Protein 8WAB (pdb70)

Structure (mmCIF, N/CA/C/O backbone):
data_8WAB
#
_entry.id   8WAB
#
_cell.length_a   40.401
_cell.length_b   45.717
_cell.length_c   56.421
_cell.angle_alpha   102.28
_cell.angle_beta   96.00
_cell.angle_gamma   113.21
#
_symmetry.space_group_name_H-M   'P 1'
#
loop_
_entity.id
_entity.type
_entity.pdbx_description
1 polymer 'DNRLRE domain-containing protein'
2 water water
#
loop_
_atom_site.group_PDB
_atom_site.id
_atom_site.type_symbol
_atom_site.label_atom_id
_atom_site.label_alt_id
_atom_site.label_comp_id
_atom_site.label_asym_id
_atom_site.label_entity_id
_atom_site.label_seq_id
_atom_site.pdbx_PDB_ins_code
_atom_site.Cartn_x
_atom_site.Cartn_y
_atom_site.Cartn_z
_atom_site.occupancy
_atom_site.B_iso_or_equiv
_atom_site.auth_seq_id
_atom_site.auth_comp_id
_atom_site.auth_asym_id
_atom_site.auth_atom_id
_atom_site.pdbx_PDB_model_num
ATOM 1 N N . GLU A 1 11 ? 3.314 17.709 25.309 1.00 39.12 9 GLU A N 1
ATOM 2 C CA . GLU A 1 11 ? 3.119 19.018 24.712 1.00 34.99 9 GLU A CA 1
ATOM 3 C C . GLU A 1 11 ? 2.348 18.925 23.392 1.00 33.22 9 GLU A C 1
ATOM 4 O O . GLU A 1 11 ? 1.962 17.848 22.939 1.00 29.57 9 GLU A O 1
ATOM 10 N N . TYR A 1 12 ? 2.131 20.087 22.798 1.00 26.25 10 TYR A N 1
ATOM 11 C CA . TYR A 1 12 ? 1.687 20.206 21.426 1.00 25.56 10 TYR A CA 1
ATOM 12 C C . TYR A 1 12 ? 2.912 20.302 20.538 1.00 28.62 10 TYR A C 1
ATOM 13 O O . TYR A 1 12 ? 3.899 20.956 20.891 1.00 35.11 10 TYR A O 1
ATOM 22 N N . VAL A 1 13 ? 2.852 19.658 19.382 1.00 25.26 11 VAL A N 1
ATOM 23 C CA . VAL A 1 13 ? 3.991 19.632 18.476 1.00 26.60 11 VAL A CA 1
ATOM 24 C C . VAL A 1 13 ? 3.477 19.808 17.055 1.00 26.28 11 VAL A C 1
ATOM 25 O O . VAL A 1 13 ? 2.388 19.339 16.708 1.00 23.83 11 VAL A O 1
ATOM 29 N N . SER A 1 14 ? 4.235 20.540 16.251 1.00 25.70 12 SER A N 1
ATOM 30 C CA . SER A 1 14 ? 3.980 20.665 14.828 1.00 22.21 12 SER A CA 1
ATOM 31 C C . SER A 1 14 ? 5.100 19.941 14.087 1.00 20.93 12 SER A C 1
ATOM 32 O O . SER A 1 14 ? 6.269 20.323 14.201 1.00 23.96 12 SER A O 1
ATOM 35 N N . VAL A 1 15 ? 4.751 18.876 13.364 1.00 25.15 13 VAL A N 1
ATOM 36 C CA . VAL A 1 15 ? 5.722 18.039 12.658 1.00 22.51 13 VAL A CA 1
ATOM 37 C C . VAL A 1 15 ? 5.592 18.287 11.161 1.00 24.66 13 VAL A C 1
ATOM 38 O O . VAL A 1 15 ? 4.481 18.351 10.621 1.00 27.28 13 VAL A O 1
ATOM 42 N N . LYS A 1 16 ? 6.736 18.397 10.495 1.00 24.43 14 LYS A N 1
ATOM 43 C CA . LYS A 1 16 ? 6.852 18.708 9.078 1.00 27.41 14 LYS A CA 1
ATOM 44 C C . LYS A 1 16 ? 7.275 17.456 8.326 1.00 25.37 14 LYS A C 1
ATOM 45 O O . LYS A 1 16 ? 8.201 16.760 8.753 1.00 27.10 14 LYS A O 1
ATOM 51 N N . TYR A 1 17 ? 6.599 17.178 7.210 1.00 22.99 15 TYR A N 1
ATOM 52 C CA . TYR A 1 17 ? 6.875 16.011 6.382 1.00 21.55 15 TYR A CA 1
ATOM 53 C C . TYR A 1 17 ? 7.068 16.429 4.930 1.00 26.15 15 TYR A C 1
ATOM 54 O O . TYR A 1 17 ? 6.412 17.353 4.445 1.00 28.24 15 TYR A O 1
ATOM 63 N N . LYS A 1 18 ? 7.951 15.718 4.231 1.00 22.53 16 LYS A N 1
ATOM 64 C CA . LYS A 1 18 ? 8.058 15.795 2.777 1.00 27.37 16 LYS A CA 1
ATOM 65 C C . LYS A 1 18 ? 7.364 14.580 2.177 1.00 16.73 16 LYS A C 1
ATOM 66 O O . LYS A 1 18 ? 7.713 13.445 2.505 1.00 18.41 16 LYS A O 1
ATOM 72 N N . SER A 1 19 ? 6.409 14.815 1.285 1.00 20.01 17 SER A N 1
ATOM 73 C CA . SER A 1 19 ? 5.705 13.736 0.606 1.00 20.82 17 SER A CA 1
ATOM 74 C C . SER A 1 19 ? 6.479 13.288 -0.624 1.00 21.89 17 SER A C 1
ATOM 75 O O . SER A 1 19 ? 6.914 14.117 -1.426 1.00 22.82 17 SER A O 1
ATOM 78 N N . VAL A 1 20 ? 6.641 11.974 -0.767 1.00 27.18 18 VAL A N 1
ATOM 79 C CA . VAL A 1 20 ? 7.177 11.349 -1.975 1.00 19.48 18 VAL A CA 1
ATOM 80 C C . VAL A 1 20 ? 6.067 10.468 -2.542 1.00 22.52 18 VAL A C 1
ATOM 81 O O . VAL A 1 20 ? 5.690 9.461 -1.930 1.00 20.65 18 VAL A O 1
ATOM 85 N N . TYR A 1 21 ? 5.539 10.843 -3.698 1.00 19.99 19 TYR A N 1
ATOM 86 C CA . TYR A 1 21 ? 4.402 10.149 -4.281 1.00 16.36 19 TYR A CA 1
ATOM 87 C C . TYR A 1 21 ? 4.858 8.962 -5.109 1.00 16.49 19 TYR A C 1
ATOM 88 O O . TYR A 1 21 ? 5.899 9.009 -5.773 1.00 16.72 19 TYR A O 1
ATOM 97 N N . ALA A 1 22 ? 4.058 7.898 -5.064 1.00 18.09 20 ALA A N 1
ATOM 98 C CA . ALA A 1 22 ? 4.331 6.697 -5.835 1.00 13.00 20 ALA A CA 1
ATOM 99 C C . ALA A 1 22 ? 4.472 7.034 -7.311 1.00 14.62 20 ALA A C 1
ATOM 100 O O . ALA A 1 22 ? 3.714 7.844 -7.855 1.00 12.08 20 ALA A O 1
ATOM 102 N N . ILE A 1 23 ? 5.476 6.426 -7.949 1.00 15.24 21 ILE A N 1
ATOM 103 C CA . ILE A 1 23 ? 5.653 6.590 -9.384 1.00 13.58 21 ILE A CA 1
ATOM 104 C C . ILE A 1 23 ? 4.886 5.528 -10.170 1.00 11.12 21 ILE A C 1
ATOM 105 O O . ILE A 1 23 ? 4.639 5.721 -11.366 1.00 10.14 21 ILE A O 1
ATOM 110 N N . GLU A 1 24 ? 4.514 4.413 -9.535 1.00 10.49 22 GLU A N 1
ATOM 111 C CA . GLU A 1 24 ? 3.653 3.404 -10.150 1.00 14.11 22 GLU A CA 1
ATOM 112 C C . GLU A 1 24 ? 2.849 2.715 -9.059 1.00 10.64 22 GLU A C 1
ATOM 113 O O . GLU A 1 24 ? 3.319 2.567 -7.931 1.00 8.63 22 GLU A O 1
ATOM 119 N N . ASP A 1 25 ? 1.635 2.289 -9.408 1.00 10.35 23 ASP A N 1
ATOM 120 C CA . ASP A 1 25 ? 0.865 1.439 -8.519 1.00 11.78 23 ASP A CA 1
ATOM 121 C C . ASP A 1 25 ? -0.191 0.671 -9.308 1.00 11.79 23 ASP A C 1
ATOM 122 O O . ASP A 1 25 ? -0.711 1.149 -10.319 1.00 15.79 23 ASP A O 1
ATOM 127 N N . SER A 1 26 ? -0.487 -0.538 -8.835 1.00 12.13 24 SER A N 1
ATOM 128 C CA . SER A 1 26 ? -1.542 -1.356 -9.418 1.00 13.29 24 SER A CA 1
ATOM 129 C C . SER A 1 26 ? -2.056 -2.309 -8.350 1.00 15.01 24 SER A C 1
ATOM 130 O O . SER A 1 26 ? -1.516 -2.375 -7.236 1.00 10.18 24 SER A O 1
ATOM 133 N N . TRP A 1 27 ? -3.103 -3.059 -8.705 1.00 10.94 25 TRP A N 1
ATOM 134 C CA . TRP A 1 27 ? -3.483 -4.233 -7.946 1.00 14.39 25 TRP A CA 1
ATOM 135 C C . TRP A 1 27 ? -3.682 -5.405 -8.897 1.00 17.78 25 TRP A C 1
ATOM 136 O O . TRP A 1 27 ? -3.712 -5.260 -10.123 1.00 13.23 25 TRP 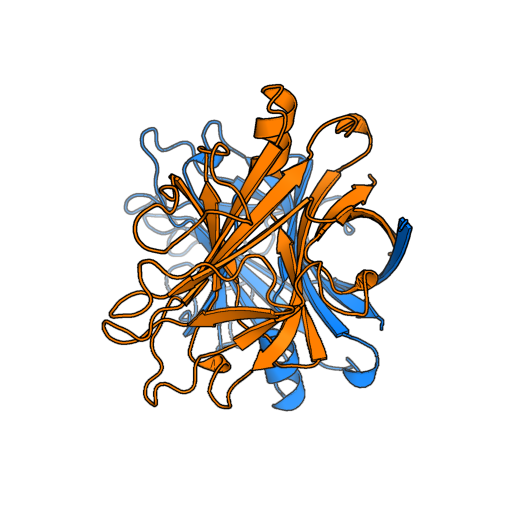A O 1
ATOM 147 N N . VAL A 1 28 ? -3.771 -6.589 -8.303 1.00 12.42 26 VAL A N 1
ATOM 148 C CA . VAL A 1 28 ? -3.870 -7.834 -9.039 1.00 11.80 26 VAL A CA 1
ATOM 149 C C . VAL A 1 28 ? -4.961 -8.663 -8.386 1.00 16.43 26 VAL A C 1
ATOM 150 O O . VAL A 1 28 ? -5.245 -8.527 -7.192 1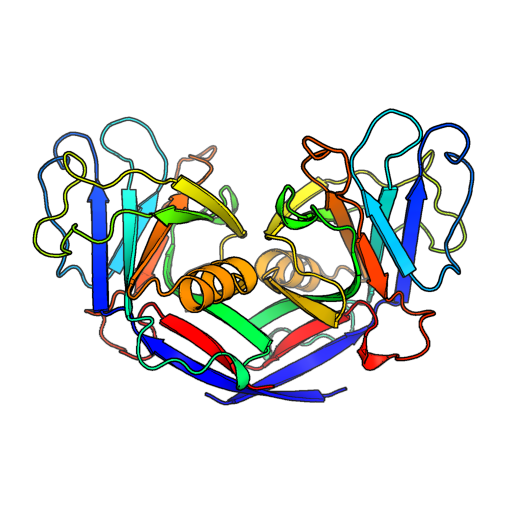.00 14.54 26 VAL A O 1
ATOM 154 N N . ARG A 1 29 ? -5.605 -9.490 -9.198 1.00 16.95 27 ARG A N 1
ATOM 155 C CA . ARG A 1 29 ? -6.652 -10.397 -8.768 1.00 14.80 27 ARG A CA 1
ATOM 156 C C . ARG A 1 29 ? -6.369 -11.766 -9.374 1.00 19.66 27 ARG A C 1
ATOM 157 O O . ARG A 1 29 ? -5.924 -11.862 -10.524 1.00 18.86 27 ARG A O 1
ATOM 165 N N . ASP A 1 30 ? -6.598 -12.820 -8.596 1.00 19.69 28 ASP A N 1
ATOM 166 C CA . ASP A 1 30 ? -6.397 -14.174 -9.087 1.00 22.58 28 ASP A CA 1
ATOM 167 C C . ASP A 1 30 ? -7.692 -14.711 -9.715 1.00 21.36 28 ASP A C 1
ATOM 168 O O . ASP A 1 30 ? -8.641 -13.966 -9.981 1.00 20.29 28 ASP A O 1
ATOM 173 N N . GLY A 1 31 ? -7.737 -16.018 -9.974 1.00 26.31 29 GLY A N 1
ATOM 174 C CA . GLY A 1 31 ? -8.920 -16.597 -10.605 1.00 26.60 29 GLY A CA 1
ATOM 175 C C . GLY A 1 31 ? -8.982 -16.255 -12.080 1.00 22.66 29 GLY A C 1
ATOM 176 O O . GLY A 1 31 ? -7.981 -16.316 -12.798 1.00 22.17 29 GLY A O 1
ATOM 177 N N . ASP A 1 32 ? -10.172 -15.886 -12.546 1.00 21.62 30 ASP A N 1
ATOM 178 C CA . ASP A 1 32 ? -10.328 -15.534 -13.955 1.00 26.10 30 ASP A CA 1
ATOM 179 C C . ASP A 1 32 ? -9.593 -14.244 -14.305 1.00 33.67 30 ASP A C 1
ATOM 180 O O . ASP A 1 32 ? -9.361 -13.967 -15.492 1.00 27.76 30 ASP A O 1
ATOM 185 N N . TYR A 1 33 ? -9.227 -13.453 -13.297 1.00 26.61 31 TYR A N 1
ATOM 186 C CA . TYR A 1 33 ? -8.615 -12.148 -13.489 1.00 23.22 31 TYR A CA 1
ATOM 187 C C . TYR A 1 33 ? -7.104 -12.202 -13.390 1.00 17.27 31 TYR A C 1
ATOM 188 O O . TYR A 1 33 ? -6.453 -11.155 -13.417 1.00 21.98 31 TYR A O 1
ATOM 197 N N . ALA A 1 34 ? -6.533 -13.403 -13.298 1.00 17.46 32 ALA A N 1
ATOM 198 C CA . ALA A 1 34 ? -5.110 -13.566 -13.037 1.00 19.80 32 ALA A CA 1
ATOM 199 C C . ALA A 1 34 ? -4.235 -13.009 -14.155 1.00 17.40 32 ALA A C 1
ATOM 200 O O . ALA A 1 34 ? -3.025 -12.852 -13.952 1.00 15.11 32 ALA A O 1
ATOM 202 N N . ASN A 1 35 ? -4.812 -12.695 -15.315 1.00 17.48 33 ASN A N 1
ATOM 203 C CA . ASN A 1 35 ? -4.080 -12.062 -16.404 1.00 18.21 33 ASN A CA 1
ATOM 204 C C . ASN A 1 35 ? -4.531 -10.625 -16.656 1.00 18.07 33 ASN A C 1
ATOM 205 O O . ASN A 1 35 ? -4.091 -10.011 -17.630 1.00 14.74 33 ASN A O 1
ATOM 210 N N . THR A 1 36 ? -5.391 -10.075 -15.800 1.00 16.69 34 THR A N 1
ATOM 211 C CA . THR A 1 36 ? -5.929 -8.736 -15.986 1.00 18.70 34 THR A CA 1
ATOM 212 C C . THR A 1 36 ? -5.014 -7.705 -15.332 1.00 19.79 34 THR A C 1
ATOM 213 O O . THR A 1 36 ? -4.465 -7.938 -14.251 1.00 16.41 34 THR A O 1
ATOM 217 N N . ASN A 1 37 ? -4.838 -6.569 -16.002 1.00 21.61 35 ASN A N 1
ATOM 218 C CA . ASN A 1 37 ? -4.044 -5.469 -15.466 1.00 19.71 35 ASN A CA 1
ATOM 219 C C . ASN A 1 37 ? -4.954 -4.321 -15.043 1.00 14.39 35 ASN A C 1
ATOM 220 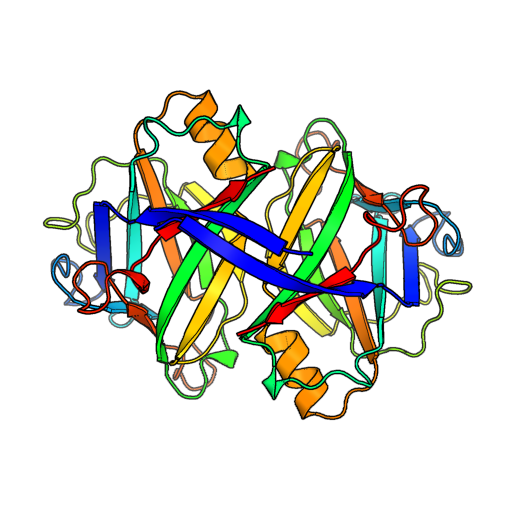O O . ASN A 1 37 ? -5.979 -4.063 -15.682 1.00 15.13 35 ASN A O 1
ATOM 225 N N . TYR A 1 38 ? -4.568 -3.635 -13.957 1.00 16.34 36 TYR A N 1
ATOM 226 C CA . TYR A 1 38 ? -5.324 -2.522 -13.385 1.00 16.39 36 TYR A CA 1
ATOM 227 C C . TYR A 1 38 ? -4.428 -1.310 -13.127 1.00 15.60 36 TYR A C 1
ATOM 228 O O . TYR A 1 38 ? -4.666 -0.537 -12.193 1.00 15.27 36 TYR A O 1
ATOM 237 N N . GLY A 1 39 ? -3.384 -1.133 -13.933 1.00 15.30 37 GLY A N 1
ATOM 238 C CA . GLY A 1 39 ? -2.439 -0.063 -13.677 1.00 16.63 37 GLY A CA 1
ATOM 239 C C . GLY A 1 39 ? -2.989 1.339 -13.824 1.00 16.58 37 GLY A C 1
ATOM 240 O O . GLY A 1 39 ? -2.314 2.286 -13.402 1.00 17.33 37 GLY A O 1
ATOM 241 N N . THR A 1 40 ? -4.176 1.503 -14.417 1.00 13.05 38 THR A N 1
ATOM 242 C CA . THR A 1 40 ? -4.814 2.808 -14.472 1.00 14.96 38 THR A CA 1
ATOM 243 C C . THR A 1 40 ? -5.988 2.927 -13.519 1.00 15.48 38 THR A C 1
ATOM 244 O O . THR A 1 40 ? -6.646 3.972 -13.501 1.00 15.04 38 THR A O 1
ATOM 248 N N . ALA A 1 41 ? -6.271 1.900 -12.727 1.00 13.29 39 ALA A N 1
ATOM 249 C CA . ALA A 1 41 ? -7.428 1.965 -11.850 1.00 15.85 39 ALA A CA 1
ATOM 250 C C . ALA A 1 41 ? -7.213 3.045 -10.801 1.00 16.23 39 ALA A C 1
ATOM 251 O O . ALA A 1 41 ? -6.120 3.189 -10.244 1.00 15.75 39 ALA A O 1
ATOM 253 N N . ASN A 1 42 ? -8.260 3.826 -10.549 1.00 18.26 40 ASN A N 1
ATOM 254 C CA . ASN A 1 42 ? -8.147 4.935 -9.620 1.00 18.95 40 ASN A CA 1
ATOM 255 C C . ASN A 1 42 ? -8.299 4.505 -8.158 1.00 21.39 40 ASN A C 1
ATOM 256 O O . ASN A 1 42 ? -8.405 5.377 -7.288 1.00 19.39 40 ASN A O 1
ATOM 261 N N . THR A 1 43 ? -8.281 3.194 -7.882 1.00 14.35 41 THR A N 1
ATOM 262 C CA . THR A 1 43 ? -8.119 2.649 -6.533 1.00 16.70 41 THR A CA 1
ATOM 263 C C . THR A 1 43 ? -7.267 1.380 -6.590 1.00 14.22 41 THR A C 1
ATOM 264 O O . THR A 1 43 ? -7.109 0.759 -7.646 1.00 15.48 41 THR A O 1
ATOM 268 N N . LEU A 1 44 ? -6.698 1.009 -5.430 1.00 13.66 42 LEU A N 1
ATOM 269 C CA . LEU A 1 44 ? -5.948 -0.237 -5.236 1.00 15.34 42 LEU A CA 1
ATOM 270 C C . LEU A 1 44 ? -6.776 -1.153 -4.332 1.00 15.31 42 LEU A C 1
ATOM 271 O O . LEU A 1 44 ? -6.925 -0.887 -3.133 1.00 15.01 42 LEU A O 1
ATOM 276 N N . VAL A 1 45 ? -7.302 -2.228 -4.892 1.00 12.91 43 VAL A N 1
ATOM 277 C CA . VAL A 1 45 ? -8.135 -3.146 -4.117 1.00 16.60 43 VAL A CA 1
ATOM 278 C C . VAL A 1 45 ? -7.262 -4.120 -3.330 1.00 14.03 43 VAL A C 1
ATOM 279 O O . VAL A 1 45 ? -6.285 -4.669 -3.855 1.00 14.90 43 VAL A O 1
ATOM 283 N N . VAL A 1 46 ? -7.620 -4.361 -2.068 1.00 13.29 44 VAL A N 1
ATOM 284 C CA . VAL A 1 46 ? -6.901 -5.313 -1.225 1.00 11.52 44 VAL A CA 1
ATOM 285 C C . VAL A 1 46 ? -7.925 -6.178 -0.497 1.00 12.44 44 VAL A C 1
ATOM 286 O O . VAL A 1 46 ? -8.802 -5.656 0.199 1.00 14.50 44 VAL A O 1
ATOM 290 N N . LYS A 1 47 ? -7.807 -7.497 -0.644 1.00 12.67 45 LYS A N 1
ATOM 291 C CA . LYS A 1 47 ? -8.700 -8.442 0.023 1.00 18.64 45 LYS A CA 1
ATOM 292 C C . LYS A 1 47 ? -8.111 -9.847 -0.013 1.00 15.58 45 LYS A C 1
ATOM 293 O O . LYS A 1 47 ? -7.688 -10.308 -1.073 1.00 15.63 45 LYS A O 1
ATOM 299 N N . LYS A 1 48 ? -8.064 -10.529 1.130 1.00 16.55 46 LYS A N 1
ATOM 300 C CA . LYS A 1 48 ? -7.742 -11.952 1.167 1.00 18.15 46 LYS A CA 1
ATOM 301 C C . LYS A 1 48 ? -9.038 -12.753 1.142 1.00 20.48 46 LYS A C 1
ATOM 302 O O . LYS A 1 48 ? -10.029 -12.363 1.765 1.00 14.53 46 LYS A O 1
ATOM 308 N N . ASP A 1 49 ? -9.015 -13.877 0.422 1.00 20.60 47 ASP A N 1
ATOM 309 C CA . ASP A 1 49 ? -10.189 -14.728 0.256 1.00 25.18 47 ASP A CA 1
ATOM 310 C C . ASP A 1 49 ? -9.830 -15.981 -0.544 1.00 27.44 47 ASP A C 1
ATOM 311 O O . ASP A 1 49 ? -8.657 -16.208 -0.857 1.00 23.18 47 ASP A O 1
ATOM 316 N N . GLY A 1 50 ? -10.827 -16.802 -0.879 1.00 28.45 48 GLY A N 1
ATOM 317 C CA . GLY A 1 50 ? -10.578 -17.982 -1.681 1.00 28.03 48 GLY A CA 1
ATOM 318 C C . GLY A 1 50 ? -10.224 -17.643 -3.119 1.00 26.45 48 GLY A C 1
ATOM 319 O O . GLY A 1 50 ? -10.350 -16.503 -3.578 1.00 24.24 48 GLY A O 1
ATOM 320 N N . ASP A 1 51 ? -9.787 -18.678 -3.845 1.00 28.99 49 ASP A N 1
ATOM 321 C CA . ASP A 1 51 ? -9.258 -18.504 -5.195 1.00 32.15 49 ASP A CA 1
ATOM 322 C C . ASP A 1 51 ? -10.251 -17.754 -6.078 1.00 28.58 49 ASP A C 1
ATOM 323 O O . ASP A 1 51 ? -11.457 -18.010 -6.042 1.00 23.01 49 ASP A O 1
ATOM 328 N N . GLY A 1 52 ? -9.735 -16.808 -6.861 1.00 23.77 50 GLY A N 1
ATOM 329 C CA . GLY A 1 52 ? -10.562 -15.937 -7.665 1.00 21.92 50 GLY A CA 1
ATOM 330 C C . GLY A 1 52 ? -10.975 -14.643 -6.999 1.00 23.81 50 GLY A C 1
ATOM 331 O O . GLY A 1 52 ? -11.474 -13.742 -7.695 1.00 21.29 50 GLY A O 1
ATOM 332 N N . TYR A 1 53 ? -10.774 -14.511 -5.679 1.00 17.66 51 TYR A N 1
ATOM 333 C CA . TYR A 1 53 ? -11.247 -13.345 -4.941 1.00 18.95 51 TYR A CA 1
ATOM 334 C C . TYR A 1 53 ? -10.164 -12.679 -4.100 1.00 14.91 51 TYR A C 1
ATOM 335 O O . TYR A 1 53 ? -10.488 -11.867 -3.229 1.00 15.80 51 TYR A O 1
ATOM 344 N N . ASN A 1 54 ? -8.898 -13.011 -4.325 1.00 16.52 52 ASN A N 1
ATOM 345 C CA . ASN A 1 54 ? -7.791 -12.300 -3.699 1.00 17.07 52 ASN A CA 1
ATOM 346 C C . ASN A 1 54 ? -7.480 -11.024 -4.472 1.00 19.66 52 ASN A C 1
ATOM 347 O O . ASN A 1 54 ? -7.432 -11.021 -5.708 1.00 18.31 52 ASN A O 1
ATOM 352 N N . ARG A 1 55 ? -7.254 -9.943 -3.734 1.00 16.39 53 ARG A N 1
ATOM 353 C CA . ARG A 1 55 ? -6.785 -8.687 -4.296 1.00 17.91 53 ARG A CA 1
ATOM 354 C C . ARG A 1 55 ? -5.579 -8.223 -3.496 1.00 15.83 53 ARG A C 1
ATOM 355 O O . ARG A 1 55 ? -5.625 -8.191 -2.263 1.00 14.50 53 ARG A O 1
ATOM 363 N N . GLU A 1 56 ? -4.494 -7.898 -4.198 1.00 14.87 54 GLU A N 1
ATOM 364 C CA . GLU A 1 56 ? -3.275 -7.433 -3.561 1.00 10.89 54 GLU A CA 1
ATOM 365 C C . GLU A 1 56 ? -2.754 -6.258 -4.371 1.00 12.85 54 GLU A C 1
ATOM 366 O O . GLU A 1 56 ? -3.038 -6.135 -5.565 1.00 14.83 54 GLU A O 1
ATOM 372 N N . ALA A 1 57 ? -2.009 -5.381 -3.709 1.00 12.70 55 ALA A N 1
ATOM 373 C CA . ALA A 1 57 ? -1.597 -4.115 -4.285 1.00 9.78 55 ALA A CA 1
ATOM 374 C C . ALA A 1 57 ? -0.081 -4.035 -4.330 1.00 7.59 55 ALA A C 1
ATOM 375 O O . ALA A 1 57 ? 0.608 -4.598 -3.482 1.00 14.45 55 ALA A O 1
ATOM 377 N N . TYR A 1 58 ? 0.431 -3.326 -5.322 1.00 8.20 56 TYR A N 1
ATOM 378 C CA . TYR A 1 58 ? 1.859 -3.073 -5.450 1.00 8.18 56 TYR A CA 1
ATOM 379 C C . TYR A 1 58 ? 2.058 -1.586 -5.701 1.00 9.86 56 TYR A C 1
ATOM 380 O O . TYR A 1 58 ? 1.312 -0.972 -6.477 1.00 8.66 56 TYR A O 1
ATOM 389 N N . ILE A 1 59 ? 3.049 -1.005 -5.025 1.00 9.68 57 ILE A N 1
ATOM 390 C CA . ILE A 1 59 ? 3.303 0.427 -5.085 1.00 9.71 57 ILE A CA 1
ATOM 391 C C . ILE A 1 59 ? 4.806 0.651 -5.172 1.00 9.70 57 ILE A C 1
ATOM 392 O O . ILE A 1 59 ? 5.571 0.050 -4.414 1.00 12.46 57 ILE A O 1
ATOM 397 N N . LYS A 1 60 ? 5.227 1.520 -6.091 1.00 13.36 58 LYS A N 1
ATOM 398 C CA . LYS A 1 60 ? 6.633 1.799 -6.366 1.00 10.37 58 LYS A CA 1
ATOM 399 C C . LYS A 1 60 ? 6.951 3.248 -6.042 1.00 10.28 58 LYS A C 1
ATOM 400 O O . LYS A 1 60 ? 6.168 4.145 -6.371 1.00 10.54 58 LYS A O 1
ATOM 406 N N . PHE A 1 61 ? 8.102 3.476 -5.402 1.00 12.39 59 PHE A N 1
ATOM 407 C CA . PHE A 1 61 ? 8.572 4.819 -5.062 1.00 11.46 59 PHE A CA 1
ATOM 408 C C . PHE A 1 61 ? 10.001 5.022 -5.548 1.00 14.20 59 PHE A C 1
ATOM 409 O O . PHE A 1 61 ? 10.823 4.102 -5.479 1.00 14.54 59 PHE A O 1
ATOM 417 N N . ASP A 1 62 ? 10.305 6.235 -6.015 1.00 15.86 60 ASP A N 1
ATOM 418 C CA . ASP A 1 62 ? 11.682 6.620 -6.335 1.00 16.62 60 ASP A CA 1
ATOM 419 C C . ASP A 1 62 ? 12.394 7.058 -5.058 1.00 17.11 60 ASP A C 1
ATOM 420 O O . ASP A 1 62 ? 11.924 7.970 -4.371 1.00 23.29 60 ASP A O 1
ATOM 425 N N . LEU A 1 63 ? 13.520 6.417 -4.735 1.00 13.09 61 LEU A N 1
ATOM 426 C CA . LEU A 1 63 ? 14.303 6.754 -3.550 1.00 15.12 61 LEU A CA 1
ATOM 427 C C . LEU A 1 63 ? 15.506 7.635 -3.861 1.00 25.75 61 LEU A C 1
ATOM 428 O O . LEU A 1 63 ? 16.218 8.037 -2.933 1.00 20.97 61 LEU A O 1
ATOM 433 N N . GLN A 1 64 ? 15.773 7.907 -5.136 1.00 22.62 62 GLN A N 1
ATOM 434 C CA . GLN A 1 64 ? 16.837 8.831 -5.496 1.00 27.39 62 GLN A CA 1
ATOM 435 C C . GLN A 1 64 ? 16.447 10.245 -5.079 1.00 23.86 62 GLN A C 1
ATOM 436 O O . GLN A 1 64 ? 15.268 10.557 -4.899 1.00 31.58 62 GLN A O 1
ATOM 442 N N . ASN A 1 65 ? 17.452 11.084 -4.856 1.00 25.55 63 ASN A N 1
ATOM 443 C CA . ASN A 1 65 ? 17.230 12.474 -4.442 1.00 35.72 63 ASN A CA 1
ATOM 444 C C . ASN A 1 65 ? 16.550 12.566 -3.072 1.00 35.61 63 ASN A C 1
ATOM 445 O O . ASN A 1 65 ? 15.736 13.460 -2.820 1.00 34.50 63 ASN A O 1
ATOM 450 N N . ILE A 1 66 ? 16.885 11.645 -2.175 1.00 30.89 64 ILE A N 1
ATOM 451 C CA . ILE A 1 66 ? 16.454 11.717 -0.783 1.00 27.69 64 ILE A CA 1
ATOM 452 C C . ILE A 1 66 ? 17.697 11.759 0.094 1.00 28.06 64 ILE A C 1
ATOM 453 O O . ILE A 1 66 ? 18.518 10.833 0.067 1.00 26.24 64 ILE A O 1
ATOM 458 N N . ASP A 1 67 ? 17.832 12.836 0.860 1.00 26.12 65 ASP A N 1
ATOM 459 C CA . ASP A 1 67 ? 18.957 13.072 1.761 1.00 25.73 65 ASP A CA 1
ATOM 460 C C . ASP A 1 67 ? 18.508 12.639 3.150 1.00 26.90 65 ASP A C 1
ATOM 461 O O . ASP A 1 67 ? 17.817 13.388 3.846 1.00 25.99 65 ASP A O 1
ATOM 466 N N . ILE A 1 68 ? 18.908 11.427 3.554 1.00 26.22 66 ILE A N 1
ATOM 467 C CA . ILE A 1 68 ? 18.392 10.820 4.778 1.00 22.76 66 ILE A CA 1
ATOM 468 C C . ILE A 1 68 ? 18.869 11.520 6.035 1.00 28.12 66 ILE A C 1
ATOM 469 O O . ILE A 1 68 ? 18.312 11.278 7.111 1.00 26.64 66 ILE A O 1
ATOM 474 N N . THR A 1 69 ? 19.873 12.396 5.923 1.00 32.33 67 THR A N 1
ATOM 475 C CA . THR A 1 69 ? 20.310 13.208 7.057 1.00 30.69 67 THR A CA 1
ATOM 476 C C . THR A 1 69 ? 19.262 14.238 7.490 1.00 30.70 67 THR A C 1
ATOM 477 O O . THR A 1 69 ? 19.372 14.787 8.591 1.00 31.67 67 THR A O 1
ATOM 481 N N . LYS A 1 70 ? 18.256 14.519 6.661 1.00 22.40 68 LYS A N 1
ATOM 482 C CA . LYS A 1 70 ? 17.230 15.486 7.044 1.00 27.84 68 LYS A CA 1
ATOM 483 C C . LYS A 1 70 ? 16.133 14.882 7.914 1.00 27.18 68 LYS A C 1
ATOM 484 O O . LYS A 1 70 ? 15.419 15.632 8.587 1.00 24.73 68 LYS A O 1
ATOM 490 N N . TYR A 1 71 ? 15.996 13.556 7.937 1.00 23.80 69 TYR A N 1
ATOM 491 C CA . TYR A 1 71 ? 14.786 12.909 8.414 1.00 22.36 69 TYR A CA 1
ATOM 492 C C . TYR A 1 71 ? 15.077 11.962 9.569 1.00 23.21 69 TYR A C 1
ATOM 493 O O . TYR A 1 71 ? 16.136 11.327 9.624 1.00 22.35 69 TYR A O 1
ATOM 502 N N . GLN A 1 72 ? 14.127 11.871 10.499 1.00 20.55 70 GLN A N 1
ATOM 503 C CA . GLN A 1 72 ? 14.242 10.889 11.567 1.00 21.11 70 GLN A CA 1
ATOM 504 C C . GLN A 1 72 ? 13.347 9.680 11.380 1.00 20.91 70 GLN A C 1
ATOM 505 O O . GLN A 1 72 ? 13.715 8.590 11.820 1.00 21.90 70 GLN A O 1
ATOM 511 N N . ASN A 1 73 ? 12.200 9.829 10.723 1.00 19.26 71 ASN A N 1
ATOM 512 C CA . ASN A 1 73 ? 11.344 8.688 10.435 1.00 18.89 71 ASN A CA 1
ATOM 513 C C . ASN A 1 73 ? 10.811 8.797 9.013 1.00 17.17 71 ASN A C 1
ATOM 514 O O . ASN A 1 73 ? 10.764 9.880 8.429 1.00 15.86 71 ASN A O 1
ATOM 519 N N . ILE A 1 74 ? 10.382 7.658 8.471 1.00 16.94 72 ILE A N 1
ATOM 520 C CA . ILE A 1 74 ? 9.782 7.587 7.144 1.00 14.24 72 ILE A CA 1
ATOM 521 C C . ILE A 1 74 ? 8.515 6.744 7.255 1.00 17.44 72 ILE A C 1
ATOM 522 O O . ILE A 1 74 ? 8.516 5.694 7.905 1.00 14.58 72 ILE A O 1
ATOM 527 N N . PHE A 1 75 ? 7.425 7.216 6.662 1.00 15.06 73 PHE A N 1
ATOM 528 C CA . PHE A 1 75 ? 6.147 6.531 6.779 1.00 12.92 73 PHE A CA 1
ATOM 529 C C . PHE A 1 75 ? 5.615 6.229 5.394 1.00 11.52 73 PHE A C 1
ATOM 530 O O . PHE A 1 75 ? 5.908 6.951 4.443 1.00 13.87 73 PHE A O 1
ATOM 538 N N . LEU A 1 76 ? 4.855 5.144 5.293 1.00 12.85 74 LEU A N 1
ATOM 539 C CA . LEU A 1 76 ? 3.964 4.916 4.163 1.00 11.82 74 LEU A CA 1
ATOM 540 C C . LEU A 1 76 ? 2.596 5.429 4.566 1.00 16.49 74 LEU A C 1
ATOM 541 O O . LEU A 1 76 ? 2.102 5.091 5.648 1.00 14.79 74 LEU A O 1
ATOM 546 N N . ALA A 1 77 ? 2.005 6.269 3.716 1.00 14.19 75 ALA A N 1
ATOM 547 C CA . ALA A 1 77 ? 0.656 6.774 3.910 1.00 12.40 75 ALA A CA 1
ATOM 548 C C . ALA A 1 77 ? -0.214 6.253 2.775 1.00 15.53 75 ALA A C 1
ATOM 549 O O . ALA A 1 77 ? 0.081 6.502 1.598 1.00 11.91 75 ALA A O 1
ATOM 551 N N . LEU A 1 78 ? -1.265 5.514 3.131 1.00 15.03 76 LEU A N 1
ATOM 552 C CA . LEU A 1 78 ? -2.343 5.144 2.220 1.00 11.73 76 LEU A CA 1
ATOM 553 C C . LEU A 1 78 ? -3.636 5.767 2.725 1.00 14.90 76 LEU A C 1
ATOM 554 O O . LEU A 1 78 ? -3.887 5.776 3.937 1.00 14.40 76 LEU A O 1
ATOM 559 N N . TYR A 1 79 ? -4.455 6.251 1.783 1.00 12.79 77 TYR A N 1
ATOM 560 C CA . TYR A 1 79 ? -5.752 6.875 2.036 1.00 13.16 77 TYR A CA 1
ATOM 561 C C . TYR A 1 79 ? -6.871 5.937 1.596 1.00 13.54 77 TYR A C 1
ATOM 562 O O . TYR A 1 79 ? -6.903 5.507 0.436 1.00 14.91 77 TYR A O 1
ATOM 571 N N . VAL A 1 80 ? -7.802 5.646 2.497 1.00 12.63 78 VAL A N 1
ATOM 572 C CA . VAL A 1 80 ? -8.808 4.619 2.240 1.00 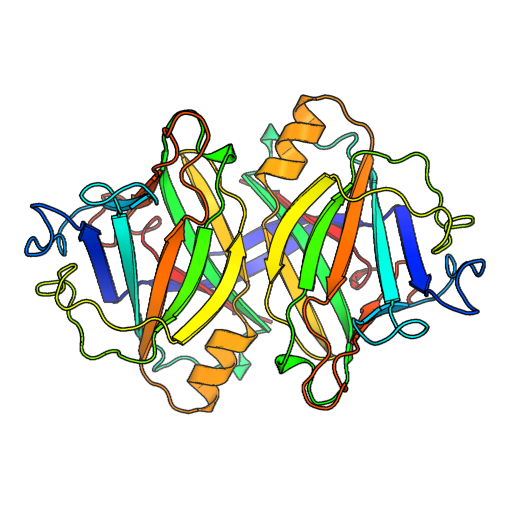14.73 78 VAL A CA 1
ATOM 573 C C . VAL A 1 80 ? -9.986 5.271 1.529 1.00 15.63 78 VAL A C 1
ATOM 574 O O . VAL A 1 80 ? -10.671 6.136 2.093 1.00 13.93 78 VAL A O 1
ATOM 578 N N . ALA A 1 81 ? -10.208 4.857 0.273 1.00 16.10 79 ALA A N 1
ATOM 579 C CA . ALA A 1 81 ? -11.314 5.392 -0.519 1.00 21.37 79 ALA A CA 1
ATOM 580 C C . ALA A 1 81 ? -12.629 4.712 -0.171 1.00 12.80 79 ALA A C 1
ATOM 581 O O . ALA A 1 81 ? -13.647 5.388 -0.005 1.00 23.78 79 ALA A O 1
ATOM 583 N N . ASN A 1 82 ? -12.628 3.389 -0.047 1.00 13.66 80 ASN A N 1
ATOM 584 C CA . ASN A 1 82 ? -13.826 2.678 0.361 1.00 15.16 80 ASN A CA 1
ATOM 585 C C . ASN A 1 82 ? -13.446 1.363 1.042 1.00 18.59 80 ASN A C 1
ATOM 586 O O . ASN A 1 82 ? -12.362 0.807 0.820 1.00 15.69 80 ASN A O 1
ATOM 591 N N . SER A 1 83 ? -14.342 0.891 1.906 1.00 13.37 81 SER A N 1
ATOM 592 C CA . SER A 1 83 ? -14.068 -0.268 2.743 1.00 17.44 81 SER A CA 1
ATOM 593 C C . SER A 1 83 ? -15.375 -1.001 3.026 1.00 15.10 81 SER A C 1
ATOM 594 O O . SER A 1 83 ? -16.428 -0.381 3.194 1.00 14.93 81 SER A O 1
ATOM 597 N N . ASN A 1 84 ? -15.305 -2.325 3.087 1.00 15.55 82 ASN A N 1
ATOM 598 C CA . ASN A 1 84 ? -16.519 -3.091 3.318 1.00 15.65 82 ASN A CA 1
ATOM 599 C C . ASN A 1 84 ? -16.887 -3.132 4.808 1.00 17.52 82 ASN A C 1
ATOM 600 O O . ASN A 1 84 ? -16.193 -2.579 5.675 1.00 17.66 82 ASN A O 1
ATOM 605 N N . THR A 1 85 ? -17.997 -3.820 5.105 1.00 14.23 83 THR A N 1
ATOM 606 C CA . THR A 1 85 ? -18.678 -3.652 6.391 1.00 20.46 83 THR A CA 1
ATOM 607 C C . THR A 1 85 ? -17.817 -4.098 7.566 1.00 20.27 83 THR A C 1
ATOM 608 O O . THR A 1 85 ? -17.862 -3.496 8.646 1.00 21.14 83 THR A O 1
ATOM 612 N N . SER A 1 86 ? -17.043 -5.162 7.392 1.00 20.03 84 SER A N 1
ATOM 613 C CA . SER A 1 86 ? -16.313 -5.773 8.501 1.00 23.33 84 SER A CA 1
ATOM 614 C C . SER A 1 86 ? -14.800 -5.702 8.282 1.00 19.82 84 SER A C 1
ATOM 615 O O . SER A 1 86 ? -14.049 -6.605 8.647 1.00 17.36 84 SER A O 1
ATOM 618 N N . ILE A 1 87 ? -14.346 -4.595 7.688 1.00 21.94 85 ILE A N 1
ATOM 619 C CA . ILE A 1 87 ? -12.924 -4.333 7.475 1.00 22.02 85 ILE A CA 1
ATOM 620 C C . ILE A 1 87 ? -12.139 -4.497 8.772 1.00 16.48 85 ILE A C 1
ATOM 621 O O . ILE A 1 87 ? -10.955 -4.834 8.749 1.00 15.33 85 ILE A O 1
ATOM 626 N N . HIS A 1 88 ? -12.797 -4.311 9.922 1.00 18.60 86 HIS A N 1
ATOM 627 C CA . HIS A 1 88 ? -12.144 -4.458 11.223 1.00 20.81 86 HIS A CA 1
ATOM 628 C C . HIS A 1 88 ? -11.684 -5.888 11.498 1.00 14.74 86 HIS A C 1
ATOM 629 O O . HIS A 1 88 ? -10.805 -6.085 12.335 1.00 16.63 86 HIS A O 1
ATOM 636 N N . ASP A 1 89 ? -12.258 -6.880 10.816 1.00 17.59 87 ASP A N 1
ATOM 637 C CA . ASP A 1 89 ? -11.931 -8.294 10.975 1.00 17.92 87 ASP A CA 1
ATOM 638 C C . ASP A 1 89 ? -10.591 -8.684 10.369 1.00 18.76 87 ASP A C 1
ATOM 639 O O . ASP A 1 89 ? -10.206 -9.852 10.494 1.00 19.04 87 ASP A O 1
ATOM 644 N 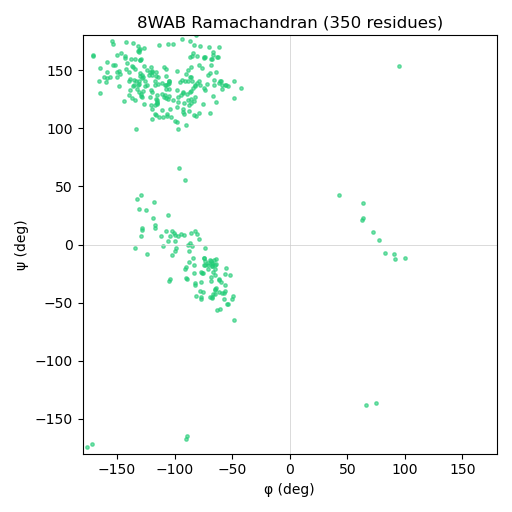N . THR A 1 90 ? -9.872 -7.776 9.721 1.00 16.28 88 THR A N 1
ATOM 645 C CA . THR A 1 90 ? -8.591 -8.127 9.126 1.00 14.48 88 THR A CA 1
ATOM 646 C C . THR A 1 90 ? -7.575 -7.037 9.430 1.00 13.71 88 THR A C 1
ATOM 647 O O . THR A 1 90 ? -7.893 -5.992 10.004 1.00 13.26 88 THR A O 1
ATOM 651 N N . GLN A 1 91 ? -6.332 -7.310 9.057 1.00 16.47 89 GLN A N 1
ATOM 652 C CA . GLN A 1 91 ? -5.239 -6.351 9.137 1.00 15.58 89 GLN A CA 1
ATOM 653 C C . GLN A 1 91 ? -4.577 -6.269 7.769 1.00 15.12 89 GLN A C 1
ATOM 654 O O . GLN A 1 91 ? -4.846 -7.082 6.878 1.00 14.72 89 GLN A O 1
ATOM 660 N N . TRP A 1 92 ? -3.699 -5.279 7.608 1.00 15.56 90 TRP A N 1
ATOM 661 C CA . TRP A 1 92 ? -2.979 -5.053 6.361 1.00 9.11 90 TRP A CA 1
ATOM 662 C C . TRP A 1 92 ? -1.495 -5.279 6.581 1.00 13.36 90 TRP A C 1
ATOM 663 O O . TRP A 1 92 ? -0.884 -4.614 7.432 1.00 11.36 90 TRP A O 1
ATOM 674 N N . ASN A 1 93 ? -0.927 -6.206 5.804 1.00 10.32 91 ASN A N 1
ATOM 675 C CA . ASN A 1 93 ? 0.501 -6.476 5.793 1.00 9.06 91 ASN A CA 1
ATOM 676 C C . ASN A 1 93 ? 1.191 -5.578 4.768 1.00 10.84 91 ASN A C 1
ATOM 677 O O . ASN A 1 93 ? 0.773 -5.513 3.608 1.00 11.41 91 ASN A O 1
ATOM 682 N N . ILE A 1 94 ? 2.247 -4.899 5.200 1.00 8.63 92 ILE A N 1
ATOM 683 C CA . ILE A 1 94 ? 3.108 -4.102 4.331 1.00 11.94 92 ILE A CA 1
ATOM 684 C C . ILE A 1 94 ? 4.388 -4.896 4.086 1.00 12.79 92 ILE A C 1
ATOM 685 O O . ILE A 1 94 ? 5.203 -5.081 4.998 1.00 14.74 92 ILE A O 1
ATOM 690 N N . GLY A 1 95 ? 4.568 -5.393 2.866 1.00 7.86 93 GLY A N 1
ATOM 691 C CA . GLY A 1 95 ? 5.668 -6.283 2.547 1.00 10.65 93 GLY A CA 1
ATOM 692 C C . GLY A 1 95 ? 6.716 -5.581 1.708 1.00 11.16 93 GLY A C 1
ATOM 693 O O . GLY A 1 95 ? 6.409 -4.649 0.959 1.00 13.56 93 GLY A O 1
ATOM 694 N N . TYR A 1 96 ? 7.962 -6.019 1.847 1.00 10.59 94 TYR A N 1
ATOM 695 C CA . TYR A 1 96 ? 9.048 -5.476 1.048 1.00 12.88 94 TYR A CA 1
ATOM 696 C C . TYR A 1 96 ? 9.207 -6.342 -0.187 1.00 12.67 94 TYR A C 1
ATOM 697 O O . TYR A 1 96 ? 9.268 -7.568 -0.078 1.00 15.22 94 TYR A O 1
ATOM 706 N N . VAL A 1 97 ? 9.256 -5.703 -1.355 1.00 16.36 95 VAL A N 1
ATOM 707 C CA . VAL A 1 97 ? 9.424 -6.379 -2.635 1.00 11.21 95 VAL A CA 1
ATOM 708 C C . VAL A 1 97 ? 10.749 -5.914 -3.235 1.00 14.07 95 VAL A C 1
ATOM 709 O O . VAL A 1 97 ? 10.881 -4.754 -3.641 1.00 15.57 95 VAL A O 1
ATOM 713 N N . ALA A 1 98 ? 11.724 -6.823 -3.307 1.00 16.33 96 ALA A N 1
ATOM 714 C CA . ALA A 1 98 ? 13.035 -6.480 -3.854 1.00 19.70 96 ALA A CA 1
ATOM 715 C C . ALA A 1 98 ? 12.973 -6.198 -5.351 1.00 11.74 96 ALA A C 1
ATOM 716 O O . ALA A 1 98 ? 13.746 -5.385 -5.865 1.00 11.91 96 ALA A O 1
ATOM 718 N N . ASP A 1 99 ? 12.071 -6.857 -6.059 1.00 11.35 97 ASP A N 1
ATOM 719 C CA . ASP A 1 99 ? 12.021 -6.801 -7.511 1.00 12.75 97 ASP A CA 1
ATOM 720 C C . ASP A 1 99 ? 11.291 -5.530 -7.931 1.00 13.21 97 ASP A C 1
ATOM 721 O O . ASP A 1 99 ? 10.083 -5.402 -7.716 1.00 13.40 97 ASP A O 1
ATOM 726 N N . ASN A 1 100 ? 12.029 -4.583 -8.518 1.00 12.99 98 ASN A N 1
ATOM 727 C CA . ASN A 1 100 ? 11.467 -3.336 -9.024 1.00 11.23 98 ASN A CA 1
ATOM 728 C C . ASN A 1 100 ? 11.297 -3.332 -10.545 1.00 12.20 98 ASN A C 1
ATOM 729 O O . ASN A 1 100 ? 11.045 -2.273 -11.129 1.00 14.82 98 ASN A O 1
ATOM 734 N N . THR A 1 101 ? 11.443 -4.483 -11.203 1.00 12.47 99 THR A N 1
ATOM 735 C CA . THR A 1 101 ? 11.348 -4.554 -12.659 1.00 12.98 99 THR A CA 1
ATOM 736 C C . THR A 1 101 ? 9.916 -4.680 -13.166 1.00 14.86 99 THR A C 1
ATOM 737 O O . THR A 1 101 ? 9.689 -4.531 -14.371 1.00 13.30 99 THR A O 1
ATOM 741 N N . TRP A 1 102 ? 8.946 -4.952 -12.295 1.00 15.60 100 TRP A N 1
ATOM 742 C CA . TRP A 1 102 ? 7.556 -4.918 -12.723 1.00 14.87 100 TRP A CA 1
ATOM 743 C C . TRP A 1 102 ? 7.178 -3.515 -13.189 1.00 11.91 100 TRP A C 1
ATOM 744 O O . TRP A 1 102 ? 7.831 -2.523 -12.856 1.00 15.28 100 TRP A O 1
ATOM 755 N N . SER A 1 103 ? 6.086 -3.439 -13.943 1.00 14.77 101 SER A N 1
ATOM 756 C CA . SER A 1 103 ? 5.494 -2.174 -14.355 1.00 12.79 101 SER A CA 1
ATOM 757 C C . SER A 1 103 ? 4.004 -2.189 -14.055 1.00 14.61 101 SER A C 1
ATOM 758 O O . SER A 1 103 ? 3.350 -3.230 -14.165 1.00 14.29 101 SER A O 1
ATOM 761 N N . GLU A 1 104 ? 3.468 -1.012 -13.682 1.00 14.94 102 GLU A N 1
ATOM 762 C CA . GLU A 1 104 ? 2.045 -0.912 -13.368 1.00 11.75 102 GLU A CA 1
ATOM 763 C C . GLU A 1 104 ? 1.173 -1.173 -14.588 1.00 16.39 102 GLU A C 1
ATOM 764 O O . GLU A 1 104 ? 0.023 -1.607 -14.446 1.00 18.28 102 GLU A O 1
ATOM 770 N N . LYS A 1 105 ? 1.682 -0.930 -15.787 1.00 17.16 103 LYS A N 1
ATOM 771 C CA . LYS A 1 105 ? 0.860 -1.145 -16.970 1.00 17.73 103 LYS A CA 1
ATOM 772 C C . LYS A 1 105 ? 0.947 -2.563 -17.514 1.00 19.13 103 LYS A C 1
ATOM 773 O O . LYS A 1 105 ? 0.261 -2.865 -18.492 1.00 22.64 103 LYS A O 1
ATOM 779 N N . SER A 1 106 ? 1.740 -3.446 -16.896 1.00 13.81 104 SER A N 1
ATOM 780 C CA . SER A 1 106 ? 1.785 -4.844 -17.299 1.00 18.73 104 SER A CA 1
ATOM 781 C C . SER A 1 106 ? 1.728 -5.842 -16.142 1.00 17.72 104 SER A C 1
ATOM 782 O O . SER A 1 106 ? 1.676 -7.052 -16.398 1.00 20.83 104 SER A O 1
ATOM 785 N N . ILE A 1 107 ? 1.708 -5.394 -14.888 1.00 15.30 105 ILE A N 1
ATOM 786 C CA . ILE A 1 107 ? 1.680 -6.355 -13.791 1.00 14.03 105 ILE A CA 1
ATOM 787 C C . ILE A 1 107 ? 0.301 -7.000 -13.689 1.00 14.27 105 ILE A C 1
ATOM 788 O O . ILE A 1 107 ? -0.743 -6.329 -13.743 1.00 16.32 105 ILE A O 1
ATOM 793 N N . THR A 1 108 ? 0.294 -8.320 -13.564 1.00 12.31 106 THR A N 1
ATOM 794 C CA . THR A 1 108 ? -0.898 -9.125 -13.367 1.00 16.02 106 THR A CA 1
ATOM 795 C C . THR A 1 108 ? -0.615 -10.079 -12.218 1.00 14.88 106 THR A C 1
ATOM 796 O O . THR A 1 108 ? 0.520 -10.183 -11.752 1.00 17.74 106 THR A O 1
ATOM 800 N N . TRP A 1 109 ? -1.657 -10.779 -11.758 1.00 13.46 107 TRP A N 1
ATOM 801 C CA . TRP A 1 109 ? -1.457 -11.761 -10.697 1.00 17.14 107 TRP A CA 1
ATOM 802 C C . TRP A 1 109 ? -0.420 -12.807 -11.098 1.00 18.43 107 TRP A C 1
ATOM 803 O O . TRP A 1 109 ? 0.454 -13.162 -10.297 1.00 15.07 107 TRP A O 1
ATOM 814 N N . ASN A 1 110 ? -0.470 -13.273 -12.354 1.00 16.34 108 ASN A N 1
ATOM 815 C CA . ASN A 1 110 ? 0.421 -14.338 -12.807 1.00 14.35 108 ASN A CA 1
ATOM 816 C C . ASN A 1 110 ? 1.860 -13.891 -13.017 1.00 14.34 108 ASN A C 1
ATOM 817 O O . ASN A 1 110 ? 2.740 -14.746 -13.087 1.00 15.40 108 ASN A O 1
ATOM 822 N N . ASN A 1 111 ? 2.142 -12.592 -13.127 1.00 18.68 109 ASN A N 1
ATOM 823 C CA . ASN A 1 111 ? 3.535 -12.168 -13.236 1.00 18.55 109 ASN A CA 1
ATOM 824 C C . ASN A 1 111 ? 3.978 -11.289 -12.072 1.00 20.79 109 ASN A C 1
ATOM 825 O O . ASN A 1 111 ? 5.032 -10.647 -12.163 1.00 18.31 109 ASN A O 1
ATOM 830 N N . ARG A 1 112 ? 3.206 -11.248 -10.988 1.00 17.03 110 ARG A N 1
ATOM 831 C CA . ARG A 1 112 ? 3.511 -10.369 -9.871 1.00 16.35 110 ARG A CA 1
ATOM 832 C C . ARG A 1 112 ? 4.836 -10.772 -9.227 1.00 19.99 110 ARG A C 1
ATOM 833 O O . ARG A 1 112 ? 5.190 -11.958 -9.214 1.00 19.76 110 ARG A O 1
ATOM 841 N N . PRO A 1 113 ? 5.587 -9.811 -8.682 1.00 18.29 111 PRO A N 1
ATOM 842 C CA . PRO A 1 113 ? 6.889 -10.132 -8.087 1.00 17.84 111 PRO A CA 1
ATOM 843 C C . PRO A 1 113 ? 6.734 -10.686 -6.675 1.00 19.28 111 PRO A C 1
ATOM 844 O O . PRO A 1 113 ? 5.697 -10.535 -6.024 1.00 20.22 111 PRO A O 1
ATOM 848 N N . VAL A 1 114 ? 7.791 -11.342 -6.207 1.00 16.85 112 VAL A N 1
ATOM 849 C CA . VAL A 1 114 ? 7.732 -12.063 -4.941 1.00 16.95 112 VAL A CA 1
ATOM 850 C C . VAL A 1 114 ? 7.909 -11.098 -3.778 1.00 16.56 112 VAL A C 1
ATOM 851 O O . VAL A 1 114 ? 8.734 -10.181 -3.818 1.00 18.05 112 VAL A O 1
ATOM 855 N N . THR A 1 115 ? 7.127 -11.297 -2.727 1.00 17.52 113 THR A N 1
ATOM 856 C CA . THR A 1 115 ? 7.320 -10.513 -1.523 1.00 16.18 113 THR A CA 1
ATOM 857 C C . THR A 1 115 ? 8.443 -11.127 -0.702 1.00 19.54 113 THR A C 1
ATOM 858 O O . THR A 1 115 ? 8.438 -12.329 -0.414 1.00 20.53 113 THR A O 1
ATOM 862 N N . THR A 1 116 ? 9.420 -10.289 -0.351 1.00 21.00 114 THR A N 1
ATOM 863 C CA . THR A 1 116 ? 10.598 -10.723 0.387 1.00 17.07 114 THR A CA 1
ATOM 864 C C . THR A 1 116 ? 10.283 -10.935 1.864 1.00 19.90 114 THR A C 1
ATOM 865 O O . THR A 1 116 ? 10.664 -11.957 2.439 1.00 25.97 114 THR A O 1
ATOM 869 N N . ASN A 1 117 ? 9.593 -9.987 2.498 1.00 15.48 115 ASN A N 1
ATOM 870 C CA . ASN A 1 117 ? 9.256 -10.119 3.913 1.00 15.26 115 ASN A CA 1
ATOM 871 C C . ASN A 1 117 ? 8.279 -9.019 4.309 1.00 14.95 115 ASN A C 1
ATOM 872 O O . ASN A 1 117 ? 8.123 -8.015 3.607 1.00 13.95 115 ASN A O 1
ATOM 877 N N . THR A 1 118 ? 7.623 -9.225 5.446 1.00 13.95 116 THR A N 1
ATOM 878 C CA . THR A 1 118 ? 6.656 -8.274 5.967 1.00 18.43 116 THR A CA 1
ATOM 879 C C . THR A 1 118 ? 7.373 -7.254 6.843 1.00 17.85 116 THR A C 1
ATOM 880 O O . THR A 1 118 ? 8.068 -7.621 7.792 1.00 23.10 116 THR A O 1
ATOM 884 N N . ILE A 1 119 ? 7.196 -5.978 6.510 1.00 16.70 117 ILE A N 1
ATOM 885 C CA . ILE A 1 119 ? 7.832 -4.875 7.218 1.00 16.22 117 ILE A CA 1
ATOM 886 C C . ILE A 1 119 ? 6.973 -4.357 8.367 1.00 17.62 117 ILE A C 1
ATOM 887 O O . ILE A 1 119 ? 7.514 -3.858 9.360 1.00 14.92 117 ILE A O 1
ATOM 892 N N . ALA A 1 120 ? 5.647 -4.484 8.257 1.00 16.39 118 ALA A N 1
ATOM 893 C CA . ALA A 1 120 ? 4.715 -4.000 9.267 1.00 15.75 118 ALA A CA 1
ATOM 894 C C . ALA A 1 120 ? 3.346 -4.622 9.023 1.00 15.80 118 ALA A C 1
ATOM 895 O O . ALA A 1 120 ? 3.010 -4.981 7.890 1.00 14.05 118 ALA A O 1
ATOM 897 N N . THR A 1 121 ? 2.574 -4.770 10.099 1.00 15.93 119 THR A N 1
ATOM 898 C CA . THR A 1 121 ? 1.175 -5.184 10.021 1.00 15.38 119 THR A CA 1
ATOM 899 C C . THR A 1 121 ? 0.358 -4.152 10.780 1.00 16.62 119 THR A C 1
ATOM 900 O O . THR A 1 121 ? 0.603 -3.922 11.969 1.00 19.36 119 THR A O 1
ATOM 904 N N . VAL A 1 122 ? -0.591 -3.518 10.105 1.00 15.29 120 VAL A N 1
ATOM 905 C CA . VAL A 1 122 ? -1.347 -2.431 10.714 1.00 12.63 120 VAL A CA 1
ATOM 906 C C . VAL A 1 122 ? -2.832 -2.763 10.725 1.00 17.32 120 VAL A C 1
ATOM 907 O O . VAL A 1 122 ? -3.349 -3.506 9.880 1.00 17.05 120 VAL A O 1
ATOM 911 N N . SER A 1 123 ? -3.520 -2.188 11.697 1.00 16.07 121 SER A N 1
ATOM 912 C CA . SER A 1 123 ? -4.956 -2.364 11.785 1.00 17.39 121 SER A CA 1
ATOM 913 C C . SER A 1 123 ? -5.649 -1.448 10.774 1.00 13.54 121 SER A C 1
ATOM 914 O O . SER A 1 123 ? -5.110 -0.421 10.349 1.00 12.05 121 SER A O 1
ATOM 917 N N . THR A 1 124 ? -6.849 -1.843 10.369 1.00 9.21 122 THR A N 1
ATOM 918 C CA . THR A 1 124 ? -7.496 -1.146 9.271 1.00 14.51 122 THR A CA 1
ATOM 919 C C . THR A 1 124 ? -8.230 0.101 9.765 1.00 20.24 122 THR A C 1
ATOM 920 O O . THR A 1 124 ? -8.465 0.304 10.959 1.00 15.93 122 THR A O 1
ATOM 924 N N . VAL A 1 125 ? -8.575 0.963 8.803 1.00 18.52 123 VAL A N 1
ATOM 925 C CA . VAL A 1 125 ? -9.421 2.128 9.055 1.00 15.55 123 VAL A CA 1
ATOM 926 C C . VAL A 1 125 ? -10.449 2.231 7.942 1.00 17.52 123 VAL A C 1
ATOM 927 O O . VAL A 1 125 ? -10.218 1.765 6.819 1.00 14.01 123 VAL A O 1
ATOM 931 N N . PRO A 1 126 ? -11.604 2.824 8.236 1.00 20.18 124 PRO A N 1
ATOM 932 C CA . PRO A 1 126 ? -12.681 2.878 7.236 1.00 16.00 124 PRO A CA 1
ATOM 933 C C . PRO A 1 126 ? -12.435 3.954 6.185 1.00 17.62 124 PRO A C 1
ATOM 934 O O . PRO A 1 126 ? -11.542 4.797 6.305 1.00 19.15 124 PRO A O 1
ATOM 938 N N . ALA A 1 127 ? -13.280 3.915 5.154 1.00 14.27 125 ALA A N 1
ATOM 939 C CA . ALA A 1 127 ? -13.258 4.902 4.076 1.00 15.79 125 ALA A CA 1
ATOM 940 C C . ALA A 1 127 ? -13.218 6.327 4.626 1.00 16.15 125 ALA A C 1
ATOM 941 O O . ALA A 1 127 ? -13.862 6.642 5.625 1.00 14.30 125 ALA A O 1
ATOM 943 N N . GLY A 1 128 ? -12.445 7.192 3.968 1.00 17.07 126 GLY A N 1
ATOM 944 C CA . GLY A 1 128 ? -12.281 8.554 4.430 1.00 17.49 126 GLY A CA 1
ATOM 945 C C . GLY A 1 128 ? -11.244 8.736 5.513 1.00 23.24 126 GLY A C 1
ATOM 946 O O . GLY A 1 128 ? -10.944 9.882 5.880 1.00 20.34 126 GLY A O 1
ATOM 947 N N . SER A 1 129 ? -10.687 7.654 6.043 1.00 22.78 127 SER A N 1
ATOM 948 C CA . SER A 1 129 ? -9.585 7.729 6.984 1.00 18.59 127 SER A CA 1
ATOM 949 C C . SER A 1 129 ? -8.295 7.313 6.291 1.00 17.90 127 SER A C 1
ATOM 950 O O . SER A 1 129 ? -8.290 6.794 5.170 1.00 15.97 127 SER A O 1
ATOM 953 N N . ASN A 1 130 ? -7.206 7.505 7.026 1.00 23.18 128 ASN A N 1
ATOM 954 C CA . ASN A 1 130 ? -5.829 7.466 6.559 1.00 20.28 128 ASN A CA 1
ATOM 955 C C . ASN A 1 130 ? -5.035 6.566 7.497 1.00 20.29 128 ASN A C 1
ATOM 956 O O . ASN A 1 130 ? -5.261 6.586 8.708 1.00 18.10 128 ASN A O 1
ATOM 961 N N . VAL A 1 131 ? -4.125 5.768 6.939 1.00 18.85 129 VAL A N 1
ATOM 962 C CA . VAL A 1 131 ? -3.181 4.969 7.716 1.00 20.37 129 VAL A CA 1
ATOM 963 C C . VAL A 1 131 ? -1.773 5.487 7.444 1.00 18.65 129 VAL A C 1
ATOM 964 O O . VAL A 1 131 ? -1.458 5.919 6.329 1.00 18.18 129 VAL A O 1
ATOM 968 N N . MET A 1 132 ? -0.937 5.473 8.475 1.00 16.05 130 MET A N 1
ATOM 969 C CA . MET A 1 132 ? 0.423 6.012 8.418 1.00 18.31 130 MET A CA 1
ATOM 970 C C . MET A 1 132 ? 1.342 4.988 9.055 1.00 15.53 130 MET A C 1
ATOM 971 O O . MET A 1 132 ? 1.446 4.924 10.283 1.00 19.95 130 MET A O 1
ATOM 976 N N . VAL A 1 133 ? 2.003 4.199 8.225 1.00 11.37 131 VAL A N 1
ATOM 977 C CA . VAL A 1 133 ? 2.731 3.022 8.670 1.00 12.27 131 VAL A CA 1
ATOM 978 C C . VAL A 1 133 ? 4.206 3.378 8.806 1.00 12.79 131 VAL A C 1
ATOM 979 O O . VAL A 1 133 ? 4.857 3.744 7.817 1.00 11.30 131 VAL A O 1
ATOM 983 N N . ASP A 1 134 ? 4.743 3.263 10.027 1.00 13.80 132 ASP A N 1
ATOM 984 C CA . ASP A 1 134 ? 6.155 3.558 10.262 1.00 12.62 132 ASP A CA 1
ATOM 985 C C . ASP A 1 134 ? 7.017 2.500 9.591 1.00 15.59 132 ASP A C 1
ATOM 986 O O . ASP A 1 134 ? 6.998 1.341 10.006 1.00 16.53 132 ASP A O 1
ATOM 991 N N . ILE A 1 135 ? 7.784 2.890 8.566 1.00 16.79 133 ILE A N 1
ATOM 992 C CA . ILE A 1 135 ? 8.695 1.961 7.891 1.00 16.52 133 ILE A CA 1
ATOM 993 C C . ILE A 1 135 ? 10.084 2.583 7.817 1.00 16.06 133 ILE A C 1
ATOM 994 O O . ILE A 1 135 ? 10.786 2.458 6.805 1.00 17.76 133 ILE A O 1
ATOM 999 N N . SER A 1 136 ? 10.498 3.208 8.923 1.00 16.54 134 SER A N 1
ATOM 1000 C CA . SER A 1 136 ? 11.719 4.009 8.950 1.00 16.24 134 SER A CA 1
ATOM 1001 C C . SER A 1 136 ? 12.948 3.178 8.623 1.00 16.44 134 SER A C 1
ATOM 1002 O O . SER A 1 136 ? 13.715 3.522 7.720 1.00 17.15 134 SER A O 1
ATOM 1005 N N . GLN A 1 137 ? 13.170 2.088 9.363 1.00 17.86 135 GLN A N 1
ATOM 1006 C CA . GLN A 1 137 ? 14.374 1.303 9.127 1.00 16.25 135 GLN A CA 1
ATOM 1007 C C . GLN A 1 137 ? 14.344 0.680 7.743 1.00 14.18 135 GLN A C 1
ATOM 1008 O O . GLN A 1 137 ? 15.370 0.647 7.057 1.00 19.50 135 GLN A O 1
ATOM 1014 N N . ALA A 1 138 ? 13.169 0.224 7.305 1.00 13.41 136 ALA A N 1
ATOM 1015 C CA . ALA A 1 138 ? 13.020 -0.353 5.973 1.00 13.76 136 ALA A CA 1
ATOM 1016 C C . ALA A 1 138 ? 13.528 0.593 4.887 1.00 13.62 136 ALA A C 1
ATOM 1017 O O . ALA A 1 138 ? 14.359 0.204 4.059 1.00 13.64 136 ALA A O 1
ATOM 1019 N N . VAL A 1 139 ? 13.070 1.851 4.895 1.00 10.69 137 VAL A N 1
ATOM 1020 C CA . VAL A 1 139 ? 13.464 2.792 3.841 1.00 11.58 137 VAL A CA 1
ATOM 1021 C C . VAL A 1 139 ? 14.873 3.339 4.075 1.00 12.70 137 VAL A C 1
ATOM 1022 O O . VAL A 1 139 ? 15.642 3.495 3.127 1.00 11.40 137 VAL A O 1
ATOM 1026 N N . PHE A 1 140 ? 15.244 3.645 5.327 1.00 13.83 138 PHE A N 1
ATOM 1027 C CA . PHE A 1 140 ? 16.625 4.051 5.598 1.00 13.99 138 PHE A CA 1
ATOM 1028 C C . PHE A 1 140 ? 17.608 2.991 5.114 1.00 16.57 138 PHE A C 1
ATOM 1029 O O . PHE A 1 140 ? 18.653 3.314 4.537 1.00 20.23 138 PHE A O 1
ATOM 1037 N N . ASN A 1 141 ? 17.281 1.714 5.316 1.00 14.67 139 ASN A N 1
ATOM 1038 C CA . ASN A 1 141 ? 18.191 0.666 4.869 1.00 17.01 139 ASN A CA 1
ATOM 1039 C C . ASN A 1 141 ? 18.315 0.658 3.349 1.00 17.96 139 ASN A C 1
ATOM 1040 O O . ASN A 1 141 ? 19.426 0.568 2.813 1.00 17.07 139 ASN A O 1
ATOM 1045 N N . GLU A 1 142 ? 17.193 0.810 2.644 1.00 15.78 140 GLU A N 1
ATOM 1046 C CA . GLU A 1 142 ? 17.231 0.827 1.185 1.00 16.95 140 GLU A CA 1
ATOM 1047 C C . GLU A 1 142 ? 18.002 2.035 0.669 1.00 19.42 140 GLU A C 1
ATOM 1048 O O . GLU A 1 142 ? 18.796 1.914 -0.270 1.00 20.86 140 GLU A O 1
ATOM 1054 N N . ILE A 1 143 ? 17.838 3.195 1.303 1.00 16.65 141 ILE A N 1
ATOM 1055 C CA . ILE A 1 143 ? 18.592 4.360 0.860 1.00 16.02 141 ILE A CA 1
ATOM 1056 C C . ILE A 1 143 ? 20.077 4.177 1.144 1.00 21.80 141 ILE A C 1
ATOM 1057 O O . ILE A 1 143 ? 20.921 4.445 0.282 1.00 20.83 141 ILE A O 1
ATOM 1062 N N . LYS A 1 144 ? 20.426 3.714 2.351 1.00 19.54 142 LYS A N 1
ATOM 1063 C CA . LYS A 1 144 ? 21.840 3.525 2.663 1.00 19.71 142 LYS A CA 1
ATOM 1064 C C . LYS A 1 144 ? 22.478 2.502 1.742 1.00 17.98 142 LYS A C 1
ATOM 1065 O O . LYS A 1 144 ? 23.675 2.585 1.455 1.00 14.08 142 LYS A O 1
ATOM 1071 N N . ASN A 1 145 ? 21.699 1.542 1.262 1.00 16.69 143 ASN A N 1
ATOM 1072 C CA . ASN A 1 145 ? 22.197 0.490 0.391 1.00 18.96 143 ASN A CA 1
ATOM 1073 C C . ASN A 1 145 ? 22.207 0.886 -1.082 1.00 15.93 143 ASN A C 1
ATOM 1074 O O . ASN A 1 145 ? 22.423 0.023 -1.934 1.00 15.40 143 ASN A O 1
ATOM 1079 N N . ASN A 1 146 ? 21.964 2.157 -1.401 1.00 18.21 144 ASN A N 1
ATOM 1080 C CA . ASN A 1 146 ? 21.944 2.644 -2.781 1.00 23.11 144 ASN A CA 1
ATOM 1081 C C . ASN A 1 146 ? 20.847 1.977 -3.608 1.00 24.20 144 ASN A C 1
ATOM 1082 O O . ASN A 1 146 ? 20.925 1.938 -4.847 1.00 22.16 144 ASN A O 1
ATOM 1087 N N . SER A 1 147 ? 19.834 1.424 -2.938 1.00 15.84 145 SER A N 1
ATOM 1088 C CA . SER A 1 147 ? 18.611 1.055 -3.622 1.00 17.82 145 SER A CA 1
ATOM 1089 C C . SER A 1 147 ? 17.962 2.320 -4.157 1.00 29.00 145 SER A C 1
ATOM 1090 O O . SER A 1 147 ? 17.702 3.262 -3.400 1.00 32.28 145 SER A O 1
ATOM 1093 N N . LYS A 1 148 ? 17.732 2.361 -5.464 1.00 24.90 146 LYS A N 1
ATOM 1094 C CA . LYS A 1 148 ? 17.186 3.557 -6.092 1.00 22.91 146 LYS A CA 1
ATOM 1095 C C . LYS A 1 148 ? 15.669 3.591 -6.090 1.00 16.81 146 LYS A C 1
ATOM 1096 O O . LYS A 1 148 ? 15.092 4.662 -6.287 1.00 18.90 146 LYS A O 1
ATOM 1102 N N . THR A 1 149 ? 15.024 2.459 -5.833 1.00 16.28 147 THR A N 1
ATOM 1103 C CA . THR A 1 149 ? 13.602 2.276 -6.065 1.00 18.51 147 THR A CA 1
ATOM 1104 C C . THR A 1 149 ? 13.057 1.307 -5.032 1.00 14.31 147 THR A C 1
ATOM 1105 O O . THR A 1 149 ? 13.680 0.275 -4.771 1.00 13.96 147 THR A O 1
ATOM 1109 N N . LEU A 1 150 ? 11.889 1.627 -4.467 1.00 11.50 148 LEU A N 1
ATOM 1110 C CA . LEU A 1 150 ? 11.273 0.815 -3.424 1.00 11.82 148 LEU A CA 1
ATOM 1111 C C . LEU A 1 150 ? 9.900 0.337 -3.879 1.00 10.44 148 LEU A C 1
ATOM 1112 O O . LEU A 1 150 ? 9.106 1.125 -4.384 1.00 10.72 148 LEU A O 1
ATOM 1117 N N . THR A 1 151 ? 9.624 -0.954 -3.704 1.00 10.23 149 THR A N 1
ATOM 1118 C CA . THR A 1 151 ? 8.314 -1.521 -3.987 1.00 11.59 149 THR A CA 1
ATOM 1119 C C . THR A 1 151 ? 7.714 -2.047 -2.691 1.00 11.01 149 THR A C 1
ATOM 1120 O O . THR A 1 151 ? 8.335 -2.861 -2.000 1.00 8.56 149 THR A O 1
ATOM 1124 N N . LEU A 1 152 ? 6.509 -1.597 -2.366 1.00 11.33 150 LEU A N 1
ATOM 1125 C CA . LEU A 1 152 ? 5.781 -2.127 -1.224 1.00 9.73 150 LEU A CA 1
ATOM 1126 C C . LEU A 1 152 ? 4.582 -2.922 -1.717 1.00 8.39 150 LEU A C 1
ATOM 1127 O O . LEU A 1 152 ? 3.911 -2.533 -2.678 1.00 9.73 150 LEU A O 1
ATOM 1132 N N . HIS A 1 153 ? 4.342 -4.053 -1.067 1.00 12.92 151 HIS A N 1
ATOM 1133 C CA . HIS A 1 153 ? 3.249 -4.957 -1.385 1.00 8.23 151 HIS A CA 1
ATOM 1134 C C . HIS A 1 153 ? 2.223 -4.861 -0.267 1.00 11.04 151 HIS A C 1
ATOM 1135 O O . HIS A 1 153 ? 2.572 -5.010 0.911 1.00 11.73 151 HIS A O 1
ATOM 1142 N N . ILE A 1 154 ? 0.971 -4.601 -0.625 1.00 7.96 152 ILE A N 1
ATOM 1143 C CA . ILE A 1 154 ? -0.105 -4.455 0.344 1.00 9.07 152 ILE A CA 1
ATOM 1144 C C . ILE A 1 154 ? -1.006 -5.673 0.236 1.00 7.93 152 ILE A C 1
ATOM 1145 O O . ILE A 1 154 ? -1.459 -6.025 -0.860 1.00 11.92 152 ILE A O 1
ATOM 1150 N N . SER A 1 155 ? -1.277 -6.308 1.369 1.00 8.66 153 SER A N 1
ATOM 1151 C CA . SER A 1 155 ? -2.152 -7.464 1.379 1.00 9.51 153 SER A CA 1
ATOM 1152 C C . SER A 1 155 ? -2.855 -7.530 2.721 1.00 9.24 153 SER A C 1
ATOM 1153 O O . SER A 1 155 ? -2.446 -6.894 3.691 1.00 10.19 153 SER A O 1
ATOM 1156 N N . SER A 1 156 ? -3.929 -8.311 2.754 1.00 10.86 154 SER A N 1
ATOM 1157 C CA . SER A 1 156 ? -4.802 -8.435 3.909 1.00 11.23 154 SER A CA 1
ATOM 1158 C C . SER A 1 156 ? -4.537 -9.771 4.602 1.00 15.95 154 SER A C 1
ATOM 1159 O O . SER A 1 156 ? -4.335 -10.791 3.941 1.00 19.28 154 SER A O 1
ATOM 1162 N N . THR A 1 157 ? -4.511 -9.759 5.939 1.00 15.58 155 THR A N 1
ATOM 1163 C CA . THR A 1 157 ? -4.148 -10.963 6.682 1.00 15.26 155 THR A CA 1
ATOM 1164 C C . THR A 1 157 ? -5.287 -11.976 6.745 1.00 16.33 155 THR A C 1
ATOM 1165 O O . THR A 1 157 ? -5.032 -13.185 6.768 1.00 14.64 155 THR A O 1
ATOM 1169 N N . THR A 1 158 ? -6.539 -11.520 6.773 1.00 17.41 156 THR A N 1
ATOM 1170 C CA . THR A 1 158 ? -7.644 -12.393 7.139 1.00 20.13 156 THR A CA 1
ATOM 1171 C C . THR A 1 158 ? -8.823 -12.229 6.206 1.00 17.49 156 THR A C 1
ATOM 1172 O O . THR A 1 158 ? -9.229 -11.107 5.886 1.00 15.99 156 THR A O 1
ATOM 1176 N N . ARG A 1 159 ? -9.407 -13.371 5.840 1.00 22.64 157 ARG A N 1
ATOM 1177 C CA . ARG A 1 159 ? -10.631 -13.366 5.047 1.00 23.93 157 ARG A CA 1
ATOM 1178 C C . ARG A 1 159 ? -11.793 -12.813 5.871 1.00 22.37 157 ARG A C 1
ATOM 1179 O O . ARG A 1 159 ? -12.561 -11.977 5.385 1.00 18.75 157 ARG A O 1
ATOM 1187 N N . GLY A 1 160 ? -11.928 -13.247 7.116 1.00 18.25 158 GLY A N 1
ATOM 1188 C CA . GLY A 1 160 ? -12.967 -12.766 8.009 1.00 21.13 158 GLY A CA 1
ATOM 1189 C C . GLY A 1 160 ? -14.201 -13.651 8.016 1.00 22.43 158 GLY A C 1
ATOM 1190 O O . GLY A 1 160 ? -14.522 -14.334 7.036 1.00 22.06 158 GLY A O 1
ATOM 1191 N N . ALA A 1 161 ? -14.928 -13.626 9.143 1.00 16.65 159 ALA A N 1
ATOM 1192 C CA . ALA A 1 161 ? -16.102 -14.483 9.305 1.00 22.42 159 ALA A CA 1
ATOM 1193 C C . ALA A 1 161 ? -17.106 -14.312 8.166 1.00 23.30 159 ALA A C 1
ATOM 1194 O O . ALA A 1 161 ? -17.540 -15.294 7.556 1.00 23.39 159 ALA A O 1
ATOM 1196 N N . ASP A 1 162 ? -17.486 -13.073 7.855 1.00 28.58 160 ASP A N 1
ATOM 1197 C CA . ASP A 1 162 ? -18.493 -12.834 6.822 1.00 23.30 160 ASP A CA 1
ATOM 1198 C C . ASP A 1 162 ? -17.899 -12.464 5.468 1.00 22.87 160 ASP A C 1
ATOM 1199 O O . ASP A 1 162 ? -18.657 -12.250 4.515 1.00 30.91 160 ASP A O 1
ATOM 1204 N N . GLY A 1 163 ? -16.577 -12.342 5.361 1.00 23.96 161 GLY A N 1
ATOM 1205 C CA . GLY A 1 163 ? -15.945 -12.065 4.082 1.00 21.98 161 GLY A CA 1
ATOM 1206 C C . GLY A 1 163 ? -16.024 -10.639 3.589 1.00 20.31 161 GLY A C 1
ATOM 1207 O O . GLY A 1 163 ? -15.569 -10.365 2.473 1.00 22.03 161 GLY A O 1
ATOM 1208 N N . LYS A 1 164 ? -16.584 -9.723 4.376 1.00 25.82 162 LYS A N 1
ATOM 1209 C CA . LYS A 1 164 ? -16.731 -8.330 3.961 1.00 25.47 162 LYS A CA 1
ATOM 1210 C C . LYS A 1 164 ? -15.569 -7.517 4.527 1.00 19.29 162 LYS A C 1
ATOM 1211 O O . LYS A 1 164 ? -15.714 -6.658 5.397 1.00 17.47 162 LYS A O 1
ATOM 1217 N N . THR A 1 165 ? -14.381 -7.848 4.018 1.00 16.62 163 THR A N 1
ATOM 1218 C CA . THR A 1 165 ? -13.128 -7.313 4.532 1.00 17.29 163 THR A CA 1
ATOM 1219 C C . THR A 1 165 ? -12.256 -6.727 3.430 1.00 17.21 163 THR A C 1
ATOM 1220 O O . THR A 1 165 ? -11.062 -6.496 3.657 1.00 18.52 163 THR A O 1
ATOM 1224 N N . ASP A 1 166 ? -12.803 -6.531 2.238 1.00 13.68 164 ASP A N 1
ATOM 1225 C CA . ASP A 1 166 ? -12.095 -5.824 1.184 1.00 21.84 164 ASP A CA 1
ATOM 1226 C C . ASP A 1 166 ? -12.106 -4.325 1.441 1.00 15.50 164 ASP A C 1
ATOM 1227 O O . ASP A 1 166 ? -13.009 -3.786 2.091 1.00 14.45 164 ASP A O 1
ATOM 1232 N N . ALA A 1 167 ? -11.068 -3.664 0.946 1.00 12.16 165 ALA A N 1
ATOM 1233 C CA . ALA A 1 167 ? -10.957 -2.217 1.020 1.00 14.99 165 ALA A CA 1
ATOM 1234 C C . ALA A 1 167 ? -10.231 -1.747 -0.228 1.00 9.44 165 ALA A C 1
ATOM 1235 O O . ALA A 1 167 ? -9.629 -2.542 -0.951 1.00 11.12 165 ALA A O 1
ATOM 1237 N N . GLN A 1 168 ? -10.305 -0.444 -0.488 1.00 10.91 166 GLN A N 1
ATOM 1238 C CA . GLN A 1 168 ? -9.652 0.142 -1.653 1.00 13.37 166 GLN A CA 1
ATOM 1239 C C . GLN A 1 168 ? -8.956 1.445 -1.278 1.00 12.07 166 GLN A C 1
ATOM 1240 O O . GLN A 1 168 ? -9.578 2.381 -0.755 1.00 14.50 166 GLN A O 1
ATOM 1246 N N . PHE A 1 169 ? -7.678 1.518 -1.590 1.00 10.64 167 PHE A N 1
ATOM 1247 C CA . PHE A 1 169 ? -6.922 2.739 -1.378 1.00 13.64 167 PHE A CA 1
ATOM 1248 C C . PHE A 1 169 ? -6.985 3.622 -2.615 1.00 11.88 167 PHE A C 1
ATOM 1249 O O . PHE A 1 169 ? -7.059 3.137 -3.742 1.00 13.53 167 PHE A O 1
ATOM 1257 N N . TYR A 1 170 ? -6.974 4.930 -2.393 1.00 14.75 168 TYR A N 1
ATOM 1258 C CA . TYR A 1 170 ? -6.768 5.848 -3.502 1.00 15.39 168 TYR A CA 1
ATOM 1259 C C . TYR A 1 170 ? -5.461 5.529 -4.212 1.00 13.72 168 TYR A C 1
ATOM 1260 O O . TYR A 1 170 ? -4.436 5.274 -3.576 1.00 12.46 168 TYR A O 1
ATOM 1269 N N . SER A 1 171 ? -5.500 5.550 -5.538 1.00 14.21 169 SER A N 1
ATOM 1270 C CA . SER A 1 171 ? -4.309 5.353 -6.341 1.00 13.61 169 SER A CA 1
ATOM 1271 C C . SER A 1 171 ? -3.781 6.689 -6.857 1.00 16.64 169 SER A C 1
ATOM 1272 O O . SER A 1 171 ? -4.397 7.746 -6.695 1.00 15.02 169 SER A O 1
ATOM 1275 N N . LYS A 1 172 ? -2.603 6.615 -7.479 1.00 16.55 170 LYS A N 1
ATOM 1276 C CA . LYS A 1 172 ? -2.011 7.760 -8.171 1.00 14.30 170 LYS A CA 1
ATOM 1277 C C . LYS A 1 172 ? -2.945 8.327 -9.232 1.00 16.51 170 LYS A C 1
ATOM 1278 O O . LYS A 1 172 ? -2.859 9.518 -9.560 1.00 17.83 170 LYS A O 1
ATOM 1284 N N . GLU A 1 173 ? -3.856 7.503 -9.761 1.00 19.83 171 GLU A N 1
ATOM 1285 C CA . GLU A 1 173 ? -4.840 7.923 -10.754 1.00 18.37 171 GLU A CA 1
ATOM 1286 C C . GLU A 1 173 ? -6.155 8.379 -10.131 1.00 23.12 171 GLU A C 1
ATOM 1287 O O . GLU A 1 173 ? -7.126 8.611 -10.862 1.00 22.74 171 GLU A O 1
ATOM 1293 N N . GLY A 1 174 ? -6.205 8.502 -8.802 1.00 22.30 172 GLY A N 1
ATOM 1294 C CA . GLY A 1 174 ? -7.380 9.037 -8.153 1.00 21.76 172 GLY A CA 1
ATOM 1295 C C . GLY A 1 174 ? -7.496 10.538 -8.327 1.00 29.63 172 GLY A C 1
ATOM 1296 O O . GLY A 1 174 ? -6.535 11.244 -8.658 1.00 27.61 172 GLY A O 1
ATOM 1297 N N . SER A 1 175 ? -8.720 11.019 -8.100 1.00 36.26 173 SER A N 1
ATOM 1298 C CA . SER A 1 175 ? -9.018 12.443 -8.201 1.00 39.27 173 SER A CA 1
ATOM 1299 C C . SER A 1 175 ? -7.993 13.293 -7.451 1.00 36.31 173 SER A C 1
ATOM 1300 O O . SER A 1 175 ? -7.249 14.078 -8.051 1.00 35.15 173 SER A O 1
ATOM 1303 N N . ASP A 1 176 ? -7.944 13.145 -6.135 1.00 34.01 174 ASP A N 1
ATOM 1304 C CA . ASP A 1 176 ? -7.124 14.011 -5.300 1.00 28.51 174 ASP A CA 1
ATOM 1305 C C . ASP A 1 176 ? -5.696 13.486 -5.287 1.00 30.71 174 ASP A C 1
ATOM 1306 O O . ASP A 1 176 ? -5.432 12.423 -4.711 1.00 25.90 174 ASP A O 1
ATOM 1311 N N . PRO A 1 177 ? -4.743 14.195 -5.898 1.00 34.62 175 PRO A N 1
ATOM 1312 C CA . PRO A 1 177 ? -3.352 13.725 -5.844 1.00 28.45 175 PRO A CA 1
ATOM 1313 C C . PRO A 1 177 ? -2.796 13.734 -4.442 1.00 21.58 175 PRO A C 1
ATOM 1314 O O . PRO A 1 177 ? -1.801 13.055 -4.179 1.00 27.17 175 PRO A O 1
ATOM 1318 N N . LEU A 1 178 ? -3.424 14.466 -3.524 1.00 24.52 176 LEU A N 1
ATOM 1319 C CA . LEU A 1 178 ? -2.963 14.499 -2.144 1.00 26.80 176 LEU A CA 1
ATOM 1320 C C . LEU A 1 178 ? -3.305 13.224 -1.395 1.00 22.56 176 LEU A C 1
ATOM 1321 O O . LEU A 1 178 ? -2.736 12.980 -0.327 1.00 23.82 176 LEU A O 1
ATOM 1326 N N . LYS A 1 179 ? -4.237 12.422 -1.908 1.00 20.65 177 LYS A N 1
ATOM 1327 C CA . LYS A 1 179 ? -4.587 11.156 -1.283 1.00 19.69 177 LYS A CA 1
ATOM 1328 C C . LYS A 1 179 ? -3.942 9.961 -1.976 1.00 18.16 177 LYS A C 1
ATOM 1329 O O . LYS A 1 179 ? -4.319 8.824 -1.688 1.00 19.57 177 LYS A O 1
ATOM 1335 N N . ALA A 1 180 ? -3.004 10.191 -2.895 1.00 15.92 178 ALA A N 1
ATOM 1336 C CA . ALA A 1 180 ? -2.318 9.101 -3.570 1.00 12.89 178 ALA A CA 1
ATOM 1337 C C . ALA A 1 180 ? -1.303 8.459 -2.627 1.00 14.81 178 ALA A C 1
ATOM 1338 O O . ALA A 1 180 ? -0.914 9.056 -1.622 1.00 15.78 178 ALA A O 1
ATOM 1340 N N . PRO A 1 181 ? -0.875 7.226 -2.916 1.00 16.85 179 PRO A N 1
ATOM 1341 C CA . PRO A 1 181 ? 0.109 6.568 -2.045 1.00 11.29 179 PRO A CA 1
ATOM 1342 C C . PRO A 1 181 ? 1.413 7.360 -1.961 1.00 17.68 179 PRO A C 1
ATOM 1343 O O . PRO A 1 181 ? 1.887 7.931 -2.946 1.00 13.56 179 PRO A O 1
ATOM 1347 N N . GLN A 1 182 ? 2.001 7.406 -0.764 1.00 16.41 180 GLN A N 1
ATOM 1348 C CA . GLN A 1 182 ? 3.166 8.268 -0.619 1.00 16.23 180 GLN A CA 1
ATOM 1349 C C . GLN A 1 182 ? 3.978 7.881 0.602 1.00 16.09 180 GLN A C 1
ATOM 1350 O O . GLN A 1 182 ? 3.427 7.482 1.634 1.00 14.65 180 GLN A O 1
ATOM 1356 N N . LEU A 1 183 ? 5.293 8.007 0.468 1.00 18.47 181 LEU A N 1
ATOM 1357 C CA . LEU A 1 183 ? 6.166 8.052 1.628 1.00 16.73 181 LEU A CA 1
ATOM 1358 C C . LEU A 1 183 ? 6.104 9.443 2.235 1.00 14.99 181 LEU A C 1
ATOM 1359 O O . LEU A 1 183 ? 6.031 10.444 1.518 1.00 21.91 181 LEU A O 1
ATOM 1364 N N . MET A 1 184 ? 6.101 9.510 3.557 1.00 14.02 182 MET A N 1
ATOM 1365 C CA . MET A 1 184 ? 6.176 10.785 4.257 1.00 12.51 182 MET A CA 1
ATOM 1366 C C . MET A 1 184 ? 7.484 10.827 5.027 1.00 14.34 182 MET A C 1
ATOM 1367 O O . MET A 1 184 ? 7.737 9.976 5.890 1.00 15.40 182 MET A O 1
ATOM 1372 N N . LEU A 1 185 ? 8.293 11.830 4.723 1.00 17.42 183 LEU A N 1
ATOM 1373 C CA . LEU A 1 185 ? 9.636 11.972 5.255 1.00 15.70 183 LEU A CA 1
ATOM 1374 C C . LEU A 1 185 ? 9.565 12.947 6.426 1.00 17.75 183 LEU A C 1
ATOM 1375 O O . LEU A 1 185 ? 9.396 14.155 6.224 1.00 17.94 183 LEU A O 1
ATOM 1380 N N . GLN A 1 186 ? 9.660 12.428 7.651 1.00 17.12 184 GLN A N 1
ATOM 1381 C CA . GLN A 1 186 ? 9.551 13.279 8.836 1.00 18.68 184 GLN A CA 1
ATOM 1382 C C . GLN A 1 186 ? 10.873 14.006 9.073 1.00 21.04 184 GLN A C 1
ATOM 1383 O O . GLN A 1 186 ? 11.883 13.384 9.417 1.00 19.43 184 GLN A O 1
ATOM 1389 N N . GLU A 1 187 ? 10.869 15.323 8.911 1.00 25.28 185 GLU A N 1
ATOM 1390 C CA . GLU A 1 187 ? 12.086 16.090 9.130 1.00 28.30 185 GLU A CA 1
ATOM 1391 C C . GLU A 1 187 ? 12.419 16.136 10.616 1.00 25.63 185 GLU A C 1
ATOM 1392 O O . GLU A 1 187 ? 11.535 16.153 11.474 1.00 31.29 185 GLU A O 1
ATOM 1398 N N . LYS A 1 188 ? 13.713 16.140 10.919 1.00 30.06 186 LYS A N 1
ATOM 1399 C CA . LYS A 1 188 ? 14.160 16.166 12.314 1.00 33.29 186 LYS A CA 1
ATOM 1400 C C . LYS A 1 188 ? 13.768 17.470 13.009 1.00 28.64 186 LYS A C 1
ATOM 1401 O O . LYS A 1 188 ? 13.979 18.559 12.471 1.00 31.17 186 LYS A O 1
ATOM 1407 N N . VAL B 1 13 ? 1.254 19.042 4.960 1.00 36.94 11 VAL B N 1
ATOM 1408 C CA . VAL B 1 13 ? 2.708 18.983 4.900 1.00 39.77 11 VAL B CA 1
ATOM 1409 C C . VAL B 1 13 ? 3.269 19.219 6.316 1.00 35.21 11 VAL B C 1
ATOM 1410 O O . VAL B 1 13 ? 4.241 18.569 6.718 1.00 32.38 11 VAL B O 1
ATOM 1414 N N . SER B 1 14 ? 2.633 20.104 7.086 1.00 32.63 12 SER B N 1
ATOM 1415 C CA . SER B 1 14 ? 2.870 20.223 8.523 1.00 32.60 12 SER B CA 1
ATOM 1416 C C . SER B 1 14 ? 1.671 19.663 9.280 1.00 28.52 12 SER B C 1
ATOM 1417 O O . SER B 1 14 ? 0.520 19.923 8.917 1.00 28.33 12 SER B O 1
ATOM 1420 N N . VAL B 1 15 ? 1.944 18.904 10.338 1.00 24.60 13 VAL B N 1
ATOM 1421 C CA . VAL B 1 15 ? 0.924 18.157 11.063 1.00 27.46 13 VAL B CA 1
ATOM 1422 C C . VAL B 1 15 ? 1.026 18.491 12.544 1.00 22.08 13 VAL B C 1
ATOM 1423 O O . VAL B 1 15 ? 2.125 18.475 13.114 1.00 22.15 13 VAL B O 1
ATOM 1427 N N . LYS B 1 16 ? -0.120 18.792 13.160 1.00 21.47 14 LYS B N 1
ATOM 1428 C CA . LYS B 1 16 ? -0.211 19.149 14.570 1.00 22.09 14 LYS B CA 1
ATOM 1429 C C . LYS B 1 16 ? -0.607 17.930 15.389 1.00 16.29 14 LYS B C 1
ATOM 1430 O O . LYS B 1 16 ? -1.637 17.303 15.117 1.00 17.09 14 LYS B O 1
ATOM 1436 N N . TYR B 1 17 ? 0.178 17.627 16.417 1.00 16.94 15 TYR B N 1
ATOM 1437 C CA . TYR B 1 17 ? -0.142 16.559 17.354 1.00 18.85 15 TYR B CA 1
ATOM 1438 C C . TYR B 1 17 ? -0.284 17.105 18.767 1.00 16.29 15 TYR B C 1
ATOM 1439 O O . TYR B 1 17 ? 0.403 18.049 19.163 1.00 21.41 15 TYR B O 1
ATOM 1448 N N . LYS B 1 18 ? -1.147 16.473 19.545 1.00 15.31 16 LYS B N 1
ATOM 1449 C CA . LYS B 1 18 ? -1.140 16.636 20.990 1.00 17.77 16 LYS B CA 1
ATOM 1450 C C . LYS B 1 18 ? -0.778 15.303 21.627 1.00 17.92 16 LYS B C 1
ATOM 1451 O O . LYS B 1 18 ? -1.377 14.273 21.305 1.00 14.59 16 LYS B O 1
ATOM 1457 N N . SER B 1 19 ? 0.208 15.318 22.514 1.00 20.28 17 SER B N 1
ATOM 1458 C CA . SER B 1 19 ? 0.630 14.101 23.186 1.00 21.67 17 SER B CA 1
ATOM 1459 C C . SER B 1 19 ? -0.202 13.861 24.433 1.00 20.59 17 SER B C 1
ATOM 1460 O O . SER B 1 19 ? -0.603 14.803 25.118 1.00 23.06 17 SER B O 1
ATOM 1463 N N . VAL B 1 20 ? -0.472 12.589 24.702 1.00 18.70 18 VAL B N 1
ATOM 1464 C CA . VAL B 1 20 ? -0.963 12.124 25.993 1.00 21.12 18 VAL B CA 1
ATOM 1465 C C . VAL B 1 20 ? 0.100 11.191 26.541 1.00 22.76 18 VAL B C 1
ATOM 1466 O O . VAL B 1 20 ? 0.439 10.189 25.897 1.00 19.27 18 VAL B O 1
ATOM 1470 N N . TYR B 1 21 ? 0.644 11.525 27.706 1.00 19.52 19 TYR B N 1
ATOM 1471 C CA . TYR B 1 21 ? 1.693 10.718 28.302 1.00 19.27 19 TYR B CA 1
ATOM 1472 C C . TYR B 1 21 ? 1.088 9.585 29.109 1.00 19.97 19 TYR B C 1
ATOM 1473 O O . TYR B 1 21 ? -0.035 9.689 29.608 1.00 20.80 19 TYR B O 1
ATOM 1482 N N . ALA B 1 22 ? 1.848 8.497 29.226 1.00 18.00 20 ALA B N 1
ATOM 1483 C CA . ALA B 1 22 ? 1.410 7.347 30.003 1.00 16.63 20 ALA B CA 1
ATOM 1484 C C . ALA B 1 22 ? 1.201 7.735 31.462 1.00 17.54 20 ALA B C 1
ATOM 1485 O O . ALA B 1 22 ? 1.992 8.496 32.028 1.00 19.08 20 ALA B O 1
ATOM 1487 N N . ILE B 1 23 ? 0.126 7.212 32.078 1.00 15.65 21 ILE B N 1
ATOM 1488 C CA . ILE B 1 23 ? -0.051 7.390 33.523 1.00 17.20 21 ILE B CA 1
ATOM 1489 C C . ILE B 1 23 ? 0.562 6.253 34.335 1.00 14.11 21 ILE B C 1
ATOM 1490 O O . ILE B 1 23 ? 0.780 6.425 35.540 1.00 17.02 21 ILE B O 1
ATOM 1495 N N . GLU B 1 24 ? 0.777 5.083 33.734 1.00 11.99 22 GLU B N 1
ATOM 1496 C CA . GLU B 1 24 ? 1.490 3.978 34.367 1.00 12.75 22 GLU B CA 1
ATOM 1497 C C . GLU B 1 24 ? 2.210 3.209 33.275 1.00 14.18 22 GLU B C 1
ATOM 1498 O O . GLU B 1 24 ? 1.736 3.153 32.138 1.00 13.58 22 GLU B O 1
ATOM 1504 N N . ASP B 1 25 ? 3.354 2.611 33.619 1.00 12.07 23 ASP B N 1
ATOM 1505 C CA . ASP B 1 25 ? 4.020 1.751 32.657 1.00 12.72 23 ASP B CA 1
ATOM 1506 C C . ASP B 1 25 ? 4.953 0.806 33.391 1.00 13.37 23 ASP B C 1
ATOM 1507 O O . ASP B 1 25 ? 5.562 1.178 34.381 1.00 16.80 23 ASP B O 1
ATOM 1512 N N . SER B 1 26 ? 5.064 -0.424 32.919 1.00 11.65 24 SER B N 1
ATOM 1513 C CA . SER B 1 26 ? 5.999 -1.318 33.583 1.00 10.08 24 SER B CA 1
ATOM 1514 C C . SER B 1 26 ? 6.457 -2.345 32.576 1.00 12.64 24 SER B C 1
ATOM 1515 O O . SER B 1 26 ? 5.970 -2.404 31.448 1.00 11.50 24 SER B O 1
ATOM 1518 N N . TRP B 1 27 ? 7.428 -3.136 32.989 1.00 13.32 25 TRP B N 1
ATOM 1519 C CA . TRP B 1 27 ? 7.772 -4.331 32.256 1.00 12.51 25 TRP B CA 1
ATOM 1520 C C . TRP B 1 27 ? 7.809 -5.467 33.262 1.00 10.73 25 TRP B C 1
ATOM 1521 O O . TRP B 1 27 ? 7.887 -5.238 34.469 1.00 13.18 25 TRP B O 1
ATOM 1532 N N . VAL B 1 28 ? 7.677 -6.693 32.754 1.00 13.30 26 VAL B N 1
ATOM 1533 C CA . VAL B 1 28 ? 7.677 -7.909 33.559 1.00 11.73 26 VAL B CA 1
ATOM 1534 C C . VAL B 1 28 ? 8.662 -8.887 32.940 1.00 13.40 26 VAL B C 1
ATOM 1535 O O . VAL B 1 28 ? 9.013 -8.790 31.761 1.00 14.85 26 VAL B O 1
ATOM 1539 N N . ARG B 1 29 ? 9.103 -9.841 33.765 1.00 17.69 27 ARG B N 1
ATOM 1540 C CA . ARG B 1 29 ? 10.081 -10.852 33.390 1.00 13.99 27 ARG B CA 1
ATOM 1541 C C . ARG B 1 29 ? 9.669 -12.189 33.984 1.00 17.10 27 ARG B C 1
ATOM 1542 O O . ARG B 1 29 ? 9.204 -12.244 35.125 1.00 14.64 27 ARG B O 1
ATOM 1550 N N . ASP B 1 30 ? 9.855 -13.269 33.221 1.00 15.29 28 ASP B N 1
ATOM 1551 C CA . ASP B 1 30 ? 9.401 -14.579 33.665 1.00 17.40 28 ASP B CA 1
ATOM 1552 C C . ASP B 1 30 ? 10.506 -15.273 34.465 1.00 17.09 28 ASP B C 1
ATOM 1553 O O . ASP B 1 30 ? 11.472 -14.642 34.904 1.00 16.25 28 ASP B O 1
ATOM 1558 N N . GLY B 1 31 ? 10.365 -16.579 34.670 1.00 20.83 29 GLY B N 1
ATOM 1559 C CA . GLY B 1 31 ? 11.371 -17.316 35.409 1.00 20.72 29 GLY B CA 1
ATOM 1560 C C . GLY B 1 31 ? 11.413 -16.879 36.855 1.00 18.27 29 GLY B C 1
ATOM 1561 O O . GLY B 1 31 ? 10.381 -16.645 37.487 1.00 19.59 29 GLY B O 1
ATOM 1562 N N . ASP B 1 32 ? 12.629 -16.743 37.384 1.00 21.45 30 ASP B N 1
ATOM 1563 C CA . ASP B 1 32 ? 12.802 -16.379 38.783 1.00 19.30 30 ASP B CA 1
ATOM 1564 C C . ASP B 1 32 ? 12.360 -14.958 39.059 1.00 23.13 30 ASP B C 1
ATOM 1565 O O . ASP B 1 32 ? 12.196 -14.591 40.226 1.00 19.27 30 ASP B O 1
ATOM 1570 N N . TYR B 1 33 ? 12.166 -14.156 38.017 1.00 20.72 31 TYR B N 1
ATOM 1571 C CA . TYR B 1 33 ? 11.748 -12.773 38.162 1.00 15.59 31 TYR B CA 1
ATOM 1572 C C . TYR B 1 33 ? 10.239 -12.605 38.057 1.00 14.97 31 TYR B C 1
ATOM 1573 O O . TYR B 1 33 ? 9.764 -11.465 38.020 1.00 17.15 31 TYR B O 1
ATOM 1582 N N . ALA B 1 34 ? 9.473 -13.711 38.043 1.00 17.25 32 ALA B N 1
ATOM 1583 C CA . ALA B 1 34 ? 8.047 -13.666 37.697 1.00 16.25 32 ALA B CA 1
ATOM 1584 C C . ALA B 1 34 ? 7.187 -12.996 38.767 1.00 14.07 32 ALA B C 1
ATOM 1585 O O . ALA B 1 34 ? 6.049 -12.597 38.481 1.00 14.33 32 ALA B O 1
ATOM 1587 N N . ASN B 1 35 ? 7.693 -12.857 39.989 1.00 15.63 33 ASN B N 1
ATOM 1588 C CA . ASN B 1 35 ? 6.977 -12.143 41.039 1.00 13.94 33 ASN B CA 1
ATOM 1589 C C . ASN B 1 35 ? 7.613 -10.791 41.353 1.00 12.66 33 ASN B C 1
ATOM 1590 O O . ASN B 1 35 ? 7.252 -10.163 42.357 1.00 15.05 33 ASN B O 1
ATOM 1595 N N . THR B 1 36 ? 8.543 -10.333 40.522 1.00 13.19 34 THR B N 1
ATOM 1596 C CA . THR B 1 36 ? 9.223 -9.061 40.725 1.00 15.22 34 THR B CA 1
ATOM 1597 C C . THR B 1 36 ? 8.535 -7.953 39.937 1.00 14.53 34 THR B C 1
ATOM 1598 O O . THR B 1 36 ? 8.103 -8.163 38.799 1.00 15.80 34 THR B O 1
ATOM 1602 N N . ASN B 1 37 ? 8.423 -6.779 40.561 1.00 12.18 35 ASN B N 1
ATOM 1603 C CA . ASN B 1 37 ? 7.800 -5.604 39.972 1.00 15.25 35 ASN B CA 1
ATOM 1604 C C . ASN B 1 37 ? 8.861 -4.587 39.557 1.00 16.00 35 ASN B C 1
ATOM 1605 O O . ASN B 1 37 ? 9.854 -4.382 40.258 1.00 14.63 35 ASN B O 1
ATOM 1610 N N . TYR B 1 38 ? 8.640 -3.947 38.414 1.00 13.17 36 TYR B N 1
ATOM 1611 C CA . TYR B 1 38 ? 9.582 -2.979 37.866 1.00 13.96 36 TYR B CA 1
ATOM 1612 C C . TYR B 1 38 ? 8.876 -1.651 37.608 1.00 16.88 36 TYR B C 1
ATOM 1613 O O . TYR B 1 38 ? 9.230 -0.900 36.690 1.00 14.17 36 TYR B O 1
ATOM 1622 N N . GLY B 1 39 ? 7.852 -1.358 38.409 1.00 15.13 37 GLY B N 1
ATOM 1623 C CA . GLY B 1 39 ? 7.013 -0.216 38.120 1.00 16.39 37 GLY B CA 1
ATOM 1624 C C . GLY B 1 39 ? 7.734 1.103 38.198 1.00 15.67 37 GLY B C 1
ATOM 1625 O O . GLY B 1 39 ? 7.220 2.108 37.709 1.00 15.77 37 GLY B O 1
ATOM 1626 N N . THR B 1 40 ? 8.900 1.129 38.821 1.00 16.05 38 THR B N 1
ATOM 1627 C CA . THR B 1 40 ? 9.666 2.352 38.963 1.00 17.17 38 THR B CA 1
ATOM 1628 C C . THR B 1 40 ? 10.829 2.439 37.978 1.00 17.92 38 THR B C 1
ATOM 1629 O O . THR B 1 40 ? 11.457 3.498 37.878 1.00 17.94 38 THR B O 1
ATOM 1633 N N . ALA B 1 41 ? 11.121 1.363 37.250 1.00 15.19 39 ALA B N 1
ATOM 1634 C CA . ALA B 1 41 ? 12.270 1.359 36.353 1.00 18.34 39 ALA B CA 1
ATOM 1635 C C . ALA B 1 41 ? 12.130 2.447 35.296 1.00 15.91 39 ALA B C 1
ATOM 1636 O O . ALA B 1 41 ? 11.036 2.702 34.778 1.00 12.88 39 ALA B O 1
ATOM 1638 N N . ASN B 1 42 ? 13.254 3.094 34.987 1.00 16.63 40 ASN B N 1
ATOM 1639 C CA . ASN B 1 42 ? 13.271 4.203 34.050 1.00 18.15 40 ASN B CA 1
ATOM 1640 C C . ASN B 1 42 ? 13.418 3.762 32.592 1.00 17.36 40 ASN B C 1
ATOM 1641 O O . ASN B 1 42 ? 13.452 4.627 31.704 1.00 14.22 40 ASN B O 1
ATOM 1646 N N . THR B 1 43 ? 13.491 2.455 32.320 1.00 11.62 41 THR B N 1
ATOM 1647 C CA . THR B 1 43 ? 13.263 1.943 30.975 1.00 10.68 41 THR B CA 1
ATOM 1648 C C . THR B 1 43 ? 12.236 0.810 31.020 1.00 13.23 41 THR B C 1
ATOM 1649 O O . THR B 1 43 ? 11.969 0.229 32.076 1.00 12.12 41 THR B O 1
ATOM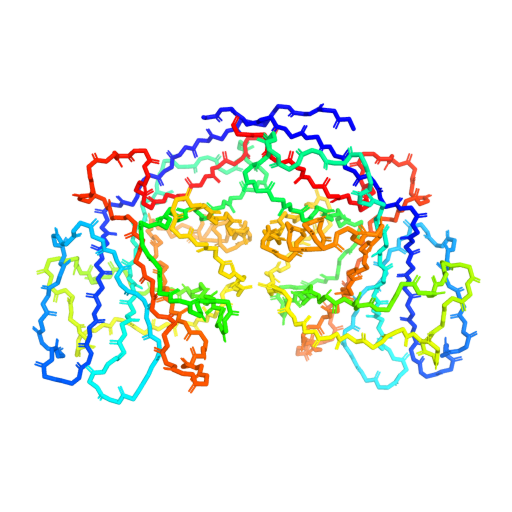 1653 N N . LEU B 1 44 ? 11.618 0.533 29.857 1.00 15.38 42 LEU B N 1
ATOM 1654 C CA . LEU B 1 44 ? 10.758 -0.634 29.659 1.00 11.03 42 LEU B CA 1
ATOM 1655 C C . LEU B 1 44 ? 11.526 -1.635 28.799 1.00 14.42 42 LEU B C 1
ATOM 1656 O O . LEU B 1 44 ? 11.801 -1.372 27.620 1.00 13.75 42 LEU B O 1
ATOM 1661 N N . VAL B 1 45 ? 11.885 -2.774 29.393 1.00 12.64 43 VAL B N 1
ATOM 1662 C CA . VAL B 1 45 ? 12.655 -3.811 28.713 1.00 12.87 43 VAL B CA 1
ATOM 1663 C C . VAL B 1 45 ? 11.713 -4.751 27.967 1.00 14.40 43 VAL B C 1
ATOM 1664 O O . VAL B 1 45 ? 10.734 -5.255 28.540 1.00 12.14 43 VAL B O 1
ATOM 1668 N N . VAL B 1 46 ? 12.017 -5.010 26.692 1.00 13.33 44 VAL B N 1
ATOM 1669 C CA . VAL B 1 46 ? 11.228 -5.917 25.859 1.00 13.20 44 VAL B CA 1
ATOM 1670 C C . VAL B 1 46 ? 12.166 -6.924 25.202 1.00 14.86 44 VAL B C 1
ATOM 1671 O O . VAL B 1 46 ? 13.150 -6.534 24.559 1.00 15.67 44 VAL B O 1
ATOM 1675 N N . LYS B 1 47 ? 11.862 -8.216 25.346 1.00 11.94 45 LYS B N 1
ATOM 1676 C CA . LYS B 1 47 ? 12.698 -9.226 24.701 1.00 15.29 45 LYS B CA 1
ATOM 1677 C C . LYS B 1 47 ? 11.989 -10.572 24.701 1.00 12.32 45 LYS B C 1
ATOM 1678 O O . LYS B 1 47 ? 11.320 -10.928 25.673 1.00 15.33 45 LYS B O 1
ATOM 1684 N N . LYS B 1 48 ? 12.120 -11.298 23.594 1.00 14.64 46 LYS B N 1
ATOM 1685 C CA . LYS B 1 48 ? 11.676 -12.682 23.493 1.00 13.62 46 LYS B CA 1
ATOM 1686 C C . LYS B 1 48 ? 12.888 -13.606 23.531 1.00 17.06 46 LYS B C 1
ATOM 1687 O O . LYS B 1 48 ? 13.881 -13.369 22.836 1.00 16.06 46 LYS B O 1
ATOM 1693 N N . ASP B 1 49 ? 12.803 -14.662 24.323 1.00 23.77 47 ASP B N 1
ATOM 1694 C CA . ASP B 1 49 ? 13.949 -15.530 24.586 1.00 21.46 47 ASP B CA 1
ATOM 1695 C C . ASP B 1 49 ? 13.431 -16.740 25.361 1.00 18.33 47 ASP B C 1
ATOM 1696 O O . ASP B 1 49 ? 12.218 -16.905 25.532 1.00 18.88 47 ASP B O 1
ATOM 1701 N N . GLY B 1 50 ? 14.350 -17.580 25.845 1.00 18.84 48 GLY B N 1
ATOM 1702 C CA . GLY B 1 50 ? 13.966 -18.747 26.614 1.00 28.70 48 GLY B CA 1
ATOM 1703 C C . GLY B 1 50 ? 13.344 -18.397 27.955 1.00 20.53 48 GLY B C 1
ATOM 1704 O O . GLY B 1 50 ? 13.416 -17.266 28.441 1.00 26.23 48 GLY B O 1
ATOM 1705 N N . ASP B 1 51 ? 12.706 -19.404 28.556 1.00 25.39 49 ASP B N 1
ATOM 1706 C CA . ASP B 1 51 ? 12.117 -19.262 29.888 1.00 31.16 49 ASP B CA 1
ATOM 1707 C C . ASP B 1 51 ? 13.108 -18.635 30.863 1.00 22.95 49 ASP B C 1
ATOM 1708 O O . ASP B 1 51 ? 14.245 -19.097 31.002 1.00 25.88 49 ASP B O 1
ATOM 1713 N N . GLY B 1 52 ? 12.680 -17.558 31.515 1.00 20.18 50 GLY B N 1
ATOM 1714 C CA . GLY B 1 52 ? 13.540 -16.793 32.394 1.00 16.88 50 GLY B CA 1
ATOM 1715 C C . GLY B 1 52 ? 14.105 -15.531 31.779 1.00 20.19 50 GLY B C 1
ATOM 1716 O O . GLY B 1 52 ? 14.672 -14.704 32.506 1.00 25.31 50 GLY B O 1
ATOM 1717 N N . TYR B 1 53 ? 13.967 -15.351 30.463 1.00 19.95 51 TYR B N 1
ATOM 1718 C CA . TYR B 1 53 ? 14.616 -14.242 29.779 1.00 17.67 51 TYR B CA 1
ATOM 1719 C C . TYR B 1 53 ? 13.657 -13.446 28.906 1.00 17.91 51 TYR B C 1
ATOM 1720 O O . TYR B 1 53 ? 14.101 -12.557 28.172 1.00 15.17 51 TYR B O 1
ATOM 1729 N N . ASN B 1 54 ? 12.362 -13.735 28.971 1.00 18.74 52 ASN B N 1
ATOM 1730 C CA . ASN B 1 54 ? 11.367 -12.895 28.329 1.00 18.32 52 ASN B CA 1
ATOM 1731 C C . ASN B 1 54 ? 11.115 -11.648 29.161 1.00 19.31 52 ASN B C 1
ATOM 1732 O O . ASN B 1 54 ? 11.015 -11.712 30.392 1.00 16.47 52 ASN B O 1
ATOM 1737 N N . ARG B 1 55 ? 11.019 -10.513 28.474 1.00 12.67 53 ARG B N 1
ATOM 1738 C CA . ARG B 1 55 ? 10.562 -9.267 29.058 1.00 9.77 53 ARG B CA 1
ATOM 1739 C C . ARG B 1 55 ? 9.490 -8.675 28.151 1.00 16.40 53 ARG B C 1
ATOM 1740 O O . ARG B 1 55 ? 9.622 -8.695 26.922 1.00 12.28 53 ARG B O 1
ATOM 1748 N N . GLU B 1 56 ? 8.430 -8.148 28.769 1.00 13.66 54 GLU B N 1
ATOM 1749 C CA . GLU B 1 56 ? 7.291 -7.564 28.074 1.00 14.23 54 GLU B CA 1
ATOM 1750 C C . GLU B 1 56 ? 6.816 -6.350 28.864 1.00 12.56 54 GLU B C 1
ATOM 1751 O O . GLU B 1 56 ? 6.978 -6.287 30.083 1.00 10.53 54 GLU B O 1
ATOM 1757 N N . ALA B 1 57 ? 6.243 -5.379 28.165 1.00 12.41 55 ALA B N 1
ATOM 1758 C CA . ALA B 1 57 ? 5.904 -4.096 28.771 1.00 12.34 55 ALA B CA 1
ATOM 1759 C C . ALA B 1 57 ? 4.410 -3.809 28.696 1.00 12.54 55 ALA B C 1
ATOM 1760 O O . ALA B 1 57 ? 3.726 -4.171 27.729 1.00 11.53 55 ALA B O 1
ATOM 1762 N N . TYR B 1 58 ? 3.921 -3.136 29.733 1.00 9.33 56 TYR B N 1
ATOM 1763 C CA . TYR B 1 58 ? 2.539 -2.698 29.829 1.00 12.78 56 TYR B CA 1
ATOM 1764 C C . TYR B 1 58 ? 2.519 -1.204 30.089 1.00 12.63 56 TYR B C 1
ATOM 1765 O O . TYR B 1 58 ? 3.310 -0.697 30.889 1.00 12.67 56 TYR B O 1
ATOM 1774 N N . ILE B 1 59 ? 1.625 -0.510 29.383 1.00 11.99 57 ILE B N 1
ATOM 1775 C CA . ILE B 1 59 ? 1.547 0.944 29.383 1.00 12.47 57 ILE B CA 1
ATOM 1776 C C . ILE B 1 59 ? 0.079 1.339 29.415 1.00 11.76 57 ILE B C 1
ATOM 1777 O O . ILE B 1 59 ? -0.710 0.871 28.583 1.00 11.36 57 ILE B O 1
ATOM 1782 N N . LYS B 1 60 ? -0.290 2.209 30.355 1.00 13.31 58 LYS B N 1
ATOM 1783 C CA . LYS B 1 60 ? -1.666 2.675 30.488 1.00 13.04 58 LYS B CA 1
ATOM 1784 C C . LYS B 1 60 ? -1.756 4.162 30.182 1.00 11.92 58 LYS B C 1
ATOM 1785 O O . LYS B 1 60 ? -0.896 4.940 30.602 1.00 13.04 58 LYS B O 1
ATOM 1791 N N . PHE B 1 61 ? -2.804 4.551 29.453 1.00 15.51 59 PHE B N 1
ATOM 1792 C CA . PHE B 1 61 ? -3.118 5.946 29.180 1.00 14.40 59 PHE B CA 1
ATOM 1793 C C . PHE B 1 61 ? -4.514 6.285 29.685 1.00 15.11 59 PHE B C 1
ATOM 1794 O O . PHE B 1 61 ? -5.417 5.442 29.681 1.00 15.07 59 PHE B O 1
ATOM 1802 N N . ASP B 1 62 ? -4.685 7.538 30.106 1.00 18.33 60 ASP B N 1
ATOM 1803 C CA . ASP B 1 62 ? -6.002 8.079 30.417 1.00 18.52 60 ASP B CA 1
ATOM 1804 C C . ASP B 1 62 ? -6.619 8.606 29.128 1.00 17.09 60 ASP B C 1
ATOM 1805 O O . ASP B 1 62 ? -5.998 9.405 28.421 1.00 14.62 60 ASP B O 1
ATOM 1810 N N . LEU B 1 63 ? -7.825 8.132 28.808 1.00 13.81 61 LEU B N 1
ATOM 1811 C CA . LEU B 1 63 ? -8.518 8.493 27.580 1.00 16.57 61 LEU B CA 1
ATOM 1812 C C . LEU B 1 63 ? -9.582 9.572 27.783 1.00 22.51 61 LEU B C 1
ATOM 1813 O O . LEU B 1 63 ? -10.356 9.847 26.865 1.00 18.02 61 LEU B O 1
ATOM 1818 N N . GLN B 1 64 ? -9.658 10.178 28.957 1.00 29.13 62 GLN B N 1
ATOM 1819 C CA . GLN B 1 64 ? -10.734 11.125 29.202 1.00 29.96 62 GLN B CA 1
ATOM 1820 C C . GLN B 1 64 ? -10.338 12.508 28.722 1.00 27.09 62 GLN B C 1
ATOM 1821 O O . GLN B 1 64 ? -9.161 12.809 28.535 1.00 30.06 62 GLN B O 1
ATOM 1827 N N . ASN B 1 65 ? -11.353 13.350 28.532 1.00 31.49 63 ASN B N 1
ATOM 1828 C CA . ASN B 1 65 ? -11.238 14.641 27.859 1.00 34.46 63 ASN B CA 1
ATOM 1829 C C . ASN B 1 65 ? -10.373 14.557 26.598 1.00 33.17 63 ASN B C 1
ATOM 1830 O O . ASN B 1 65 ? -9.559 15.443 26.314 1.00 27.86 63 ASN B O 1
ATOM 1835 N N . ILE B 1 66 ? -10.570 13.502 25.813 1.00 23.87 64 ILE B N 1
ATOM 1836 C CA . ILE B 1 66 ? -10.140 13.481 24.423 1.00 26.11 64 ILE B CA 1
ATOM 1837 C C . ILE B 1 66 ? -11.381 13.681 23.574 1.00 27.11 64 ILE B C 1
ATOM 1838 O O . ILE B 1 66 ? -12.309 12.863 23.605 1.00 30.51 64 ILE B O 1
ATOM 1843 N N . ASP B 1 67 ? -11.403 14.788 22.845 1.00 27.75 65 ASP B N 1
ATOM 1844 C CA . ASP B 1 67 ? -12.464 15.111 21.897 1.00 27.71 65 ASP B CA 1
ATOM 1845 C C . ASP B 1 67 ? -12.037 14.520 20.558 1.00 24.93 65 ASP B C 1
ATOM 1846 O O . ASP B 1 67 ? -11.153 15.055 19.885 1.00 23.57 65 ASP B O 1
ATOM 1851 N N . ILE B 1 68 ? -12.637 13.387 20.183 1.00 23.23 66 ILE B N 1
ATOM 1852 C CA . ILE B 1 68 ? -12.183 12.674 18.995 1.00 26.92 66 ILE B CA 1
ATOM 1853 C C . ILE B 1 68 ? -12.605 13.365 17.715 1.00 27.32 66 ILE B C 1
ATOM 1854 O O . ILE B 1 68 ? -12.119 13.001 16.640 1.00 23.68 66 ILE B O 1
ATOM 1859 N N . THR B 1 69 ? -13.510 14.348 17.804 1.00 29.34 67 THR B N 1
ATOM 1860 C CA . THR B 1 69 ? -13.871 15.167 16.651 1.00 23.00 67 THR B CA 1
ATOM 1861 C C . THR B 1 69 ? -12.719 16.035 16.168 1.00 21.75 67 THR B C 1
ATOM 1862 O O . THR B 1 69 ? -12.717 16.440 15.004 1.00 27.59 67 THR B O 1
ATOM 1866 N N . LYS B 1 70 ? -11.756 16.347 17.034 1.00 20.38 68 LYS B N 1
ATOM 1867 C CA . LYS B 1 70 ? -10.593 17.134 16.642 1.00 21.16 68 LYS B CA 1
ATOM 1868 C C . LYS B 1 70 ? -9.565 16.327 15.864 1.00 24.12 68 LYS B C 1
ATOM 1869 O O . LYS B 1 70 ? -8.764 16.916 15.121 1.00 23.18 68 LYS B O 1
ATOM 1875 N N . TYR B 1 71 ? -9.553 15.006 16.024 1.00 20.02 69 TYR B N 1
ATOM 1876 C CA . TYR B 1 71 ? -8.418 14.196 15.610 1.00 19.00 69 TYR B CA 1
ATOM 1877 C C . TYR B 1 71 ? -8.809 13.226 14.506 1.00 19.96 69 TYR B C 1
ATOM 1878 O O . TYR B 1 71 ? -9.929 12.706 14.487 1.00 21.83 69 TYR B O 1
ATOM 1887 N N . GLN B 1 72 ? -7.875 12.977 13.587 1.00 18.33 70 GLN B N 1
ATOM 1888 C CA . GLN B 1 72 ? -8.116 12.000 12.535 1.00 21.18 70 GLN B CA 1
ATOM 1889 C C . GLN B 1 72 ? -7.369 10.691 12.742 1.00 19.46 70 GLN B C 1
ATOM 1890 O O . GLN B 1 72 ? -7.873 9.647 12.324 1.00 19.84 70 GLN B O 1
ATOM 1896 N N . ASN B 1 73 ? -6.188 10.711 13.368 1.00 16.76 71 ASN B N 1
ATOM 1897 C CA . ASN B 1 73 ? -5.434 9.499 13.662 1.00 14.82 71 ASN B CA 1
ATOM 1898 C C . ASN B 1 73 ? -4.936 9.550 15.099 1.00 17.99 71 ASN B C 1
ATOM 1899 O O . ASN B 1 73 ? -4.843 10.619 15.710 1.00 16.56 71 ASN B O 1
ATOM 1904 N N . ILE B 1 74 ? -4.614 8.378 15.638 1.00 15.62 72 ILE B N 1
ATOM 1905 C CA . ILE B 1 74 ? -4.000 8.276 16.959 1.00 14.44 72 ILE B CA 1
ATOM 1906 C C . ILE B 1 74 ? -2.871 7.258 16.882 1.00 14.48 72 ILE B C 1
ATOM 1907 O O . ILE B 1 74 ? -3.021 6.193 16.270 1.00 13.73 72 ILE B O 1
ATOM 1912 N N . PHE B 1 75 ? -1.731 7.598 17.491 1.00 12.08 73 PHE B N 1
ATOM 1913 C CA . PHE B 1 75 ? -0.526 6.790 17.406 1.00 12.22 73 PHE B CA 1
ATOM 1914 C C . PHE B 1 75 ? 0.005 6.476 18.799 1.00 14.04 73 PHE B C 1
ATOM 1915 O O . PHE B 1 75 ? -0.209 7.236 19.751 1.00 14.46 73 PHE B O 1
ATOM 1923 N N . LEU B 1 76 ? 0.723 5.361 18.913 1.00 11.02 74 LEU B N 1
ATOM 1924 C CA . LEU B 1 76 ? 1.605 5.139 20.048 1.00 12.99 74 LEU B CA 1
ATOM 1925 C C . LEU B 1 76 ? 3.014 5.538 19.633 1.00 13.09 74 LEU B C 1
ATOM 1926 O O . LEU B 1 76 ? 3.549 5.015 18.648 1.00 14.50 74 LEU B O 1
ATOM 1931 N N . ALA B 1 77 ? 3.601 6.470 20.374 1.00 10.56 75 ALA B N 1
ATOM 1932 C CA . ALA B 1 77 ? 4.995 6.849 20.211 1.00 11.84 75 ALA B CA 1
ATOM 1933 C C . ALA B 1 77 ? 5.810 6.264 21.358 1.00 15.37 75 ALA B C 1
ATOM 1934 O O . ALA B 1 77 ? 5.446 6.419 22.530 1.00 13.02 75 ALA B O 1
ATOM 1936 N N . LEU B 1 78 ? 6.887 5.563 21.008 1.00 13.02 76 LEU B N 1
ATOM 1937 C CA . LEU B 1 78 ? 7.827 4.997 21.962 1.00 12.75 76 LEU B CA 1
ATOM 1938 C C . LEU B 1 78 ? 9.239 5.398 21.554 1.00 15.44 76 LEU B C 1
ATOM 1939 O O . LEU B 1 78 ? 9.536 5.535 20.367 1.00 17.24 76 LEU B O 1
ATOM 1944 N N . TYR B 1 79 ? 10.109 5.574 22.547 1.00 17.42 77 TYR B N 1
ATOM 1945 C CA . TYR B 1 79 ? 11.466 6.073 22.353 1.00 14.30 77 TYR B CA 1
ATOM 1946 C C . TYR B 1 79 ? 12.461 5.044 22.877 1.00 14.31 77 TYR B C 1
ATOM 1947 O O . TYR B 1 79 ? 12.352 4.594 24.023 1.00 13.64 77 TYR B O 1
ATOM 1956 N N . VAL B 1 80 ? 13.417 4.662 22.035 1.00 11.06 78 VAL B N 1
ATOM 1957 C CA . VAL B 1 80 ? 14.356 3.596 22.350 1.00 8.99 78 VAL B CA 1
ATOM 1958 C C . VAL B 1 80 ? 15.547 4.185 23.102 1.00 15.03 78 VAL B C 1
ATOM 1959 O O . VAL B 1 80 ? 16.243 5.066 22.585 1.00 15.08 78 VAL B O 1
ATOM 1963 N N . ALA B 1 81 ? 15.772 3.700 24.329 1.00 12.36 79 ALA B N 1
ATOM 1964 C CA . ALA B 1 81 ? 16.914 4.089 25.150 1.00 11.05 79 ALA B CA 1
ATOM 1965 C C . ALA B 1 81 ? 18.123 3.209 24.901 1.00 14.81 79 ALA B C 1
ATOM 1966 O O . ALA B 1 81 ? 19.265 3.671 25.016 1.00 18.10 79 ALA B O 1
ATOM 1968 N N . ASN B 1 82 ? 17.895 1.961 24.523 1.00 14.99 80 ASN B N 1
ATOM 1969 C CA . ASN B 1 82 ? 18.970 0.992 24.428 1.00 14.97 80 ASN B CA 1
ATOM 1970 C C . ASN B 1 82 ? 18.503 -0.133 23.524 1.00 14.23 80 ASN B C 1
ATOM 1971 O O . ASN B 1 82 ? 17.347 -0.548 23.598 1.00 14.86 80 ASN B O 1
ATOM 1976 N N . SER B 1 83 ? 19.403 -0.623 22.682 1.00 13.90 81 SER B N 1
ATOM 1977 C CA . SER B 1 83 ? 19.079 -1.721 21.788 1.00 15.39 81 SER B CA 1
ATOM 1978 C C . SER B 1 83 ? 20.327 -2.569 21.581 1.00 18.60 81 SER B C 1
ATOM 1979 O O . SER B 1 83 ? 21.447 -2.052 21.548 1.00 21.28 81 SER B O 1
ATOM 1982 N N . ASN B 1 84 ? 20.128 -3.871 21.422 1.00 16.99 82 ASN B N 1
ATOM 1983 C CA . ASN B 1 84 ? 21.250 -4.764 21.162 1.00 21.98 82 ASN B CA 1
ATOM 1984 C C . ASN B 1 84 ? 21.529 -4.818 19.662 1.00 16.90 82 ASN B C 1
ATOM 1985 O O . ASN B 1 84 ? 20.800 -4.242 18.857 1.00 14.65 82 ASN B O 1
ATOM 1990 N N . THR B 1 85 ? 22.601 -5.525 19.273 1.00 21.71 83 THR B N 1
ATOM 1991 C CA . THR B 1 85 ? 23.144 -5.363 17.926 1.00 20.46 83 THR B CA 1
ATOM 1992 C C . THR B 1 85 ? 22.309 -6.037 16.846 1.00 21.08 83 THR B C 1
ATOM 1993 O O . THR B 1 85 ? 22.367 -5.609 15.687 1.00 15.59 83 THR B O 1
ATOM 1997 N N . SER B 1 86 ? 21.528 -7.063 17.185 1.00 16.44 84 SER B N 1
ATOM 1998 C CA . SER B 1 86 ? 20.699 -7.735 16.192 1.00 18.89 84 SER B CA 1
ATOM 1999 C C . SER B 1 86 ? 19.219 -7.393 16.330 1.00 17.69 84 SER B C 1
ATOM 2000 O O . SER B 1 86 ? 18.363 -8.159 15.882 1.00 15.59 84 SER B O 1
ATOM 2003 N N . ILE B 1 87 ? 18.903 -6.236 16.901 1.00 18.56 85 ILE B N 1
ATOM 2004 C CA . ILE B 1 87 ? 17.520 -5.813 17.098 1.00 16.78 85 ILE B CA 1
ATOM 2005 C C . ILE B 1 87 ? 16.752 -5.829 15.772 1.00 20.77 85 ILE B C 1
ATOM 2006 O O . ILE B 1 87 ? 15.516 -5.932 15.758 1.00 12.99 85 ILE B O 1
ATOM 2011 N N . HIS B 1 88 ? 17.479 -5.788 14.644 1.00 17.82 86 HIS B N 1
ATOM 2012 C CA . HIS B 1 88 ? 16.830 -5.869 13.336 1.00 18.51 86 HIS B CA 1
ATOM 2013 C C . HIS B 1 88 ? 16.204 -7.233 13.064 1.00 22.34 86 HIS B C 1
ATOM 2014 O O . HIS B 1 88 ? 15.336 -7.331 12.189 1.00 20.30 86 HIS B O 1
ATOM 2021 N N . ASP B 1 89 ? 16.604 -8.273 13.802 1.00 18.33 87 ASP B N 1
ATOM 2022 C CA . ASP B 1 89 ? 16.092 -9.625 13.635 1.00 17.55 87 ASP B CA 1
ATOM 2023 C C . ASP B 1 89 ? 14.724 -9.853 14.270 1.00 23.36 87 ASP B C 1
ATOM 2024 O O . ASP B 1 89 ? 14.243 -10.995 14.278 1.00 22.77 87 ASP B O 1
ATOM 2029 N N . THR B 1 90 ? 14.088 -8.831 14.813 1.00 15.31 88 THR B N 1
ATOM 2030 C CA . THR B 1 90 ? 12.781 -9.025 15.409 1.00 17.20 88 THR B CA 1
ATOM 2031 C C . THR B 1 90 ? 11.918 -7.813 15.098 1.00 15.61 88 THR B C 1
ATOM 2032 O O . THR B 1 90 ? 12.378 -6.833 14.502 1.00 16.15 88 THR B O 1
ATOM 2036 N N . GLN B 1 91 ? 10.647 -7.909 15.481 1.00 11.86 89 GLN B N 1
ATOM 2037 C CA . GLN B 1 91 ? 9.679 -6.833 15.359 1.00 11.93 89 GLN B CA 1
ATOM 2038 C C . GLN B 1 91 ? 8.986 -6.700 16.702 1.00 13.01 89 GLN B C 1
ATOM 2039 O O . GLN B 1 91 ? 9.073 -7.589 17.546 1.00 10.68 89 GLN B O 1
ATOM 2045 N N . TRP B 1 92 ? 8.277 -5.596 16.913 1.00 17.22 90 TRP B N 1
ATOM 2046 C CA . TRP B 1 92 ? 7.496 -5.433 18.132 1.00 16.85 90 TRP B CA 1
ATOM 2047 C C . TRP B 1 92 ? 6.021 -5.598 17.817 1.00 12.72 90 TRP B C 1
ATOM 2048 O O . TRP B 1 92 ? 5.542 -5.132 16.782 1.00 14.00 90 TRP B O 1
ATOM 2059 N N . ASN B 1 93 ? 5.325 -6.310 18.698 1.00 15.25 91 ASN B N 1
ATOM 2060 C CA . ASN B 1 93 ? 3.878 -6.440 18.658 1.00 14.97 91 ASN B CA 1
ATOM 2061 C C . ASN B 1 93 ? 3.278 -5.439 19.635 1.00 14.88 91 ASN B C 1
ATOM 2062 O O . ASN B 1 93 ? 3.748 -5.313 20.773 1.00 16.55 91 ASN B O 1
ATOM 2067 N N . ILE B 1 94 ? 2.271 -4.705 19.183 1.00 13.49 92 ILE B N 1
ATOM 2068 C CA . ILE B 1 94 ? 1.557 -3.751 20.020 1.00 13.02 92 ILE B CA 1
ATOM 2069 C C . ILE B 1 94 ? 0.145 -4.297 20.173 1.00 16.72 92 ILE B C 1
ATOM 2070 O O . ILE B 1 94 ? -0.622 -4.349 19.203 1.00 14.45 92 ILE B O 1
ATOM 2075 N N . GLY B 1 95 ? -0.186 -4.752 21.380 1.00 13.72 93 GLY B N 1
ATOM 2076 C CA . GLY B 1 95 ? -1.418 -5.474 21.628 1.00 14.60 93 GLY B CA 1
ATOM 2077 C C . GLY B 1 95 ? -2.389 -4.642 22.441 1.00 14.69 93 GLY B C 1
ATOM 2078 O O . GLY B 1 95 ? -1.987 -3.771 23.212 1.00 15.14 93 GLY B O 1
ATOM 2079 N N . TYR B 1 96 ? -3.677 -4.919 22.261 1.00 17.03 94 TYR B N 1
ATOM 2080 C CA . TYR B 1 96 ? -4.728 -4.273 23.025 1.00 11.84 94 TYR B CA 1
ATOM 2081 C C . TYR B 1 96 ? -5.040 -5.124 24.243 1.00 17.75 94 TYR B C 1
ATOM 2082 O O . TYR B 1 96 ? -5.231 -6.338 24.122 1.00 17.21 94 TYR B O 1
ATOM 2091 N N . VAL B 1 97 ? -5.092 -4.485 25.409 1.00 19.00 95 VAL B N 1
ATOM 2092 C CA . VAL B 1 97 ? -5.341 -5.156 26.678 1.00 15.00 95 VAL B CA 1
ATOM 2093 C C . VAL B 1 97 ? -6.616 -4.565 27.261 1.00 18.53 95 VAL B C 1
ATOM 2094 O O . VAL B 1 97 ? -6.628 -3.407 27.696 1.00 22.51 95 VAL B O 1
ATOM 2098 N N . ALA B 1 98 ? -7.698 -5.346 27.254 1.00 21.29 96 ALA B N 1
ATOM 2099 C CA . ALA B 1 98 ? -8.975 -4.820 27.730 1.00 23.10 96 ALA B CA 1
ATOM 2100 C C . ALA B 1 98 ? -8.964 -4.570 29.235 1.00 20.56 96 ALA B C 1
ATOM 2101 O O . ALA B 1 98 ? -9.686 -3.691 29.719 1.00 22.46 96 ALA B O 1
ATOM 2103 N N . ASP B 1 99 ? -8.161 -5.313 29.987 1.00 14.66 97 ASP B N 1
ATOM 2104 C CA . ASP B 1 99 ? -8.232 -5.299 31.446 1.00 21.16 97 ASP B CA 1
ATOM 2105 C C . ASP B 1 99 ? -7.265 -4.253 31.995 1.00 19.17 97 ASP B C 1
ATOM 2106 O O . ASP B 1 99 ? -6.043 -4.418 31.914 1.00 15.73 97 ASP B O 1
ATOM 2111 N N . ASN B 1 100 ? -7.817 -3.190 32.586 1.00 22.03 98 ASN B N 1
ATOM 2112 C CA . ASN B 1 100 ? -7.041 -2.053 33.069 1.00 18.46 98 ASN B CA 1
ATOM 2113 C C . ASN B 1 100 ? -6.878 -2.036 34.589 1.00 20.11 98 ASN B C 1
ATOM 2114 O O . ASN B 1 100 ? -6.336 -1.063 35.137 1.00 20.66 98 ASN B O 1
ATOM 2119 N N . THR B 1 101 ? -7.308 -3.095 35.280 1.00 25.26 99 THR B N 1
ATOM 2120 C CA . THR B 1 101 ? -7.242 -3.121 36.740 1.00 24.11 99 THR B CA 1
ATOM 2121 C C . THR B 1 101 ? -5.829 -3.333 37.273 1.00 19.04 99 THR B C 1
ATOM 2122 O O . THR B 1 101 ? -5.611 -3.143 38.472 1.00 26.15 99 THR B O 1
ATOM 2126 N N . TRP B 1 102 ? -4.874 -3.699 36.422 1.00 17.24 100 TRP B N 1
ATOM 2127 C CA . TRP B 1 102 ? -3.480 -3.818 36.831 1.00 21.01 100 TRP B CA 1
ATOM 2128 C C . TRP B 1 102 ? -2.912 -2.449 37.199 1.00 16.60 100 TRP B C 1
ATOM 2129 O O . TRP B 1 102 ? -3.458 -1.406 36.839 1.00 19.29 100 TRP B O 1
ATOM 2140 N N . SER B 1 103 ? -1.782 -2.468 37.908 1.00 15.22 101 SER B N 1
ATOM 2141 C CA . SER B 1 103 ? -1.151 -1.268 38.447 1.00 19.41 101 SER B CA 1
ATOM 2142 C C . SER B 1 103 ? 0.348 -1.303 38.197 1.00 16.38 101 SER B C 1
ATOM 2143 O O . SER B 1 103 ? 0.961 -2.366 38.314 1.00 19.91 101 SER B O 1
ATOM 2146 N N . GLU B 1 104 ? 0.936 -0.134 37.875 1.00 17.13 102 GLU B N 1
ATOM 2147 C CA . GLU B 1 104 ? 2.389 -0.048 37.686 1.00 15.39 102 GLU B CA 1
ATOM 2148 C C . GLU B 1 104 ? 3.137 -0.540 38.919 1.00 19.02 102 GLU B C 1
ATOM 2149 O O . GLU B 1 104 ? 4.199 -1.160 38.797 1.00 18.43 102 GLU B O 1
ATOM 2155 N N . LYS B 1 105 ? 2.597 -0.303 40.109 1.00 15.74 103 LYS B N 1
ATOM 2156 C CA . LYS B 1 105 ? 3.331 -0.660 41.308 1.00 19.53 103 LYS B CA 1
ATOM 2157 C C . LYS B 1 105 ? 3.086 -2.096 41.762 1.00 19.44 103 LYS B C 1
ATOM 2158 O O . LYS B 1 105 ? 3.771 -2.558 42.677 1.00 20.24 103 LYS B O 1
ATOM 2164 N N . SER B 1 106 ? 2.172 -2.835 41.132 1.00 12.94 104 SER B N 1
ATOM 2165 C CA . SER B 1 106 ? 1.936 -4.205 41.553 1.00 15.84 104 SER B CA 1
ATOM 2166 C C . SER B 1 106 ? 2.091 -5.245 40.455 1.00 16.87 104 SER B C 1
ATOM 2167 O O . SER B 1 106 ? 2.080 -6.440 40.767 1.00 15.43 104 SER B O 1
ATOM 2170 N N . ILE B 1 107 ? 2.252 -4.845 39.192 1.00 14.89 105 ILE B N 1
ATOM 2171 C CA . ILE B 1 107 ? 2.168 -5.816 38.111 1.00 11.23 105 ILE B CA 1
ATOM 2172 C C . ILE B 1 107 ? 3.435 -6.660 38.085 1.00 13.56 105 ILE B C 1
ATOM 2173 O O . ILE B 1 107 ? 4.554 -6.154 38.251 1.00 15.16 105 ILE B O 1
ATOM 2178 N N . THR B 1 108 ? 3.258 -7.970 37.956 1.00 12.20 106 THR B N 1
ATOM 2179 C CA . THR B 1 108 ? 4.351 -8.919 37.807 1.00 9.77 106 THR B CA 1
ATOM 2180 C C . THR B 1 108 ? 4.027 -9.804 36.617 1.00 10.63 106 THR B C 1
ATOM 2181 O O . THR B 1 108 ? 2.903 -9.798 36.119 1.00 12.23 106 THR B O 1
ATOM 2185 N N . TRP B 1 109 ? 5.021 -10.585 36.176 1.00 12.50 107 TRP B N 1
ATOM 2186 C CA . TRP B 1 109 ? 4.774 -11.594 35.153 1.00 10.77 107 TRP B CA 1
ATOM 2187 C C . TRP B 1 109 ? 3.576 -12.462 35.519 1.00 18.79 107 TRP B C 1
ATOM 2188 O O . TRP B 1 109 ? 2.674 -12.691 34.699 1.00 17.00 107 TRP B O 1
ATOM 2199 N N . ASN B 1 110 ? 3.541 -12.930 36.769 1.00 12.17 108 ASN B N 1
ATOM 2200 C CA . ASN B 1 110 ? 2.523 -13.884 37.198 1.00 13.14 108 ASN B CA 1
ATOM 2201 C C . ASN B 1 110 ? 1.118 -13.293 37.308 1.00 14.25 108 ASN B C 1
ATOM 2202 O O . ASN B 1 110 ? 0.152 -14.062 37.294 1.00 24.17 108 ASN B O 1
ATOM 2207 N N . ASN B 1 111 ? 0.962 -11.969 37.439 1.00 11.48 109 ASN B N 1
ATOM 2208 C CA . ASN B 1 111 ? -0.373 -11.371 37.499 1.00 15.29 109 ASN B CA 1
ATOM 2209 C C . ASN B 1 111 ? -0.656 -10.428 36.330 1.00 13.52 109 ASN B C 1
ATOM 2210 O O . ASN B 1 111 ? -1.579 -9.616 36.414 1.00 16.42 109 ASN B O 1
ATOM 2215 N N . ARG B 1 112 ? 0.114 -10.499 35.247 1.00 16.45 110 ARG B N 1
ATOM 2216 C CA . ARG B 1 112 ? -0.059 -9.529 34.171 1.00 14.21 110 ARG B CA 1
ATOM 2217 C C . ARG B 1 112 ? -1.388 -9.749 33.443 1.00 18.26 110 ARG B C 1
ATOM 2218 O O . ARG B 1 112 ? -1.865 -10.884 33.328 1.00 15.74 110 ARG B O 1
ATOM 2226 N N . PRO B 1 113 ? -2.012 -8.678 32.947 1.00 21.40 111 PRO B N 1
ATOM 2227 C CA . PRO B 1 113 ? -3.295 -8.833 32.247 1.00 19.51 111 PRO B CA 1
ATOM 2228 C C . PRO B 1 113 ? -3.115 -9.558 30.924 1.00 15.89 111 PRO B C 1
ATOM 2229 O O . PRO B 1 113 ? -2.020 -9.629 30.365 1.00 13.52 111 PRO B O 1
ATOM 2233 N N . VAL B 1 114 ? -4.221 -10.104 30.430 1.00 12.38 112 VAL B N 1
ATOM 2234 C CA . VAL B 1 114 ? -4.224 -10.924 29.224 1.00 15.50 112 VAL B CA 1
ATOM 2235 C C . VAL B 1 114 ? -4.333 -10.009 28.007 1.00 17.51 112 VAL B C 1
ATOM 2236 O O . VAL B 1 114 ? -5.060 -9.009 28.031 1.00 15.28 112 VAL B O 1
ATOM 2240 N N . THR B 1 115 ? -3.600 -10.334 26.939 1.00 13.25 113 THR B N 1
ATOM 2241 C CA . THR B 1 115 ? -3.639 -9.528 25.725 1.00 15.17 113 THR B CA 1
ATOM 2242 C C . THR B 1 115 ? -4.809 -9.988 24.862 1.00 16.23 113 THR B C 1
ATOM 2243 O O . THR B 1 115 ? -4.891 -11.160 24.473 1.00 17.41 113 THR B O 1
ATOM 2247 N N . THR B 1 116 ? -5.713 -9.061 24.565 1.00 18.17 114 THR B N 1
ATOM 2248 C CA . THR B 1 116 ? -6.935 -9.407 23.850 1.00 22.60 114 THR B CA 1
ATOM 2249 C C . THR B 1 116 ? -6.678 -9.656 22.365 1.00 19.53 114 THR B C 1
ATOM 2250 O O . THR B 1 116 ? -7.246 -10.591 21.792 1.00 24.29 114 THR B O 1
ATOM 2254 N N . ASN B 1 117 ? -5.829 -8.841 21.733 1.00 17.09 115 ASN B N 1
ATOM 2255 C CA . ASN B 1 117 ? -5.510 -8.966 20.313 1.00 17.56 115 ASN B CA 1
ATOM 2256 C C . ASN B 1 117 ? -4.354 -8.029 19.972 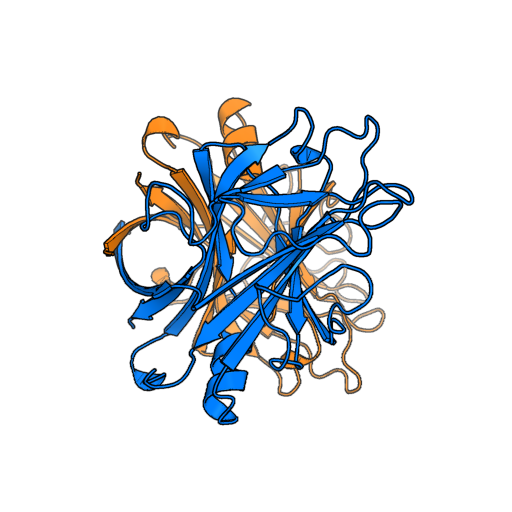1.00 18.46 115 ASN B C 1
ATOM 2257 O O . ASN B 1 117 ? -4.044 -7.097 20.722 1.00 15.45 115 ASN B O 1
ATOM 2262 N N . THR B 1 118 ? -3.714 -8.290 18.829 1.00 17.28 116 THR B N 1
ATOM 2263 C CA . THR B 1 118 ? -2.582 -7.490 18.372 1.00 14.61 116 THR B CA 1
ATOM 2264 C C . THR B 1 118 ? -3.090 -6.371 17.471 1.00 18.92 116 THR B C 1
ATOM 2265 O O . THR B 1 118 ? -3.725 -6.635 16.445 1.00 24.58 116 THR B O 1
ATOM 2269 N N . ILE B 1 119 ? -2.802 -5.128 17.848 1.00 16.58 117 ILE B N 1
ATOM 2270 C CA . ILE B 1 119 ? -3.269 -3.997 17.059 1.00 19.91 117 ILE B CA 1
ATOM 2271 C C . ILE B 1 119 ? -2.337 -3.753 15.883 1.00 17.89 117 ILE B C 1
ATOM 2272 O O . ILE B 1 119 ? -2.777 -3.343 14.806 1.00 14.35 117 ILE B O 1
ATOM 2277 N N . ALA B 1 120 ? -1.039 -3.985 16.074 1.00 14.94 118 ALA B N 1
ATOM 2278 C CA . ALA B 1 120 ? -0.059 -3.675 15.046 1.00 13.72 118 ALA B CA 1
ATOM 2279 C C . ALA B 1 120 ? 1.204 -4.483 15.287 1.00 16.35 118 ALA B C 1
ATOM 2280 O O . ALA B 1 120 ? 1.472 -4.930 16.401 1.00 13.62 118 ALA B O 1
ATOM 2282 N N . THR B 1 121 ? 1.972 -4.668 14.213 1.00 17.03 119 THR B N 1
ATOM 2283 C CA . THR B 1 121 ? 3.318 -5.213 14.287 1.00 18.36 119 THR B CA 1
ATOM 2284 C C . THR B 1 121 ? 4.226 -4.265 13.537 1.00 18.00 119 THR B C 1
ATOM 2285 O O . THR B 1 121 ? 3.956 -3.935 12.378 1.00 22.91 119 THR B O 1
ATOM 2289 N N . VAL B 1 122 ? 5.292 -3.825 14.197 1.00 17.98 120 VAL B N 1
ATOM 2290 C CA . VAL B 1 122 ? 6.157 -2.784 13.664 1.00 17.26 120 VAL B CA 1
ATOM 2291 C C . VAL B 1 122 ? 7.588 -3.281 13.688 1.00 17.52 120 VAL B C 1
ATOM 2292 O O . VAL B 1 122 ? 7.979 -4.026 14.592 1.00 18.60 120 VAL B O 1
ATOM 2296 N N . SER B 1 123 ? 8.360 -2.889 12.676 1.00 21.25 121 SER B N 1
ATOM 2297 C CA . SER B 1 123 ? 9.784 -3.180 12.642 1.00 15.42 121 SER B CA 1
ATOM 2298 C C . SER B 1 123 ? 10.496 -2.409 13.748 1.00 15.24 121 SER B C 1
ATOM 2299 O O . SER B 1 123 ? 9.985 -1.427 14.282 1.00 15.66 121 SER B O 1
ATOM 2302 N N . THR B 1 124 ? 11.682 -2.869 14.104 1.00 17.24 122 THR B N 1
ATOM 2303 C CA . THR B 1 124 ? 12.385 -2.249 15.213 1.00 21.10 122 THR B CA 1
ATOM 2304 C C . THR B 1 124 ? 13.180 -1.036 14.751 1.00 19.20 122 THR B C 1
ATOM 2305 O O . THR B 1 124 ? 13.437 -0.845 13.562 1.00 13.41 122 THR B O 1
ATOM 2309 N N . VAL B 1 125 ? 13.552 -0.207 15.725 1.00 16.14 123 VAL B N 1
ATOM 2310 C CA . VAL B 1 125 ? 14.458 0.922 15.509 1.00 12.74 123 VAL B CA 1
ATOM 2311 C C . VAL B 1 125 ? 15.418 1.009 16.680 1.00 16.54 123 VAL B C 1
ATOM 2312 O O . VAL B 1 125 ? 15.081 0.662 17.818 1.00 13.88 123 VAL B O 1
ATOM 2316 N N . PRO B 1 126 ? 16.637 1.468 16.412 1.00 15.28 124 PRO B N 1
ATOM 2317 C CA . PRO B 1 126 ? 17.705 1.376 17.418 1.00 16.86 124 PRO B CA 1
ATOM 2318 C C . PRO B 1 126 ? 17.668 2.518 18.425 1.00 15.74 124 PRO B C 1
ATOM 2319 O O . PRO B 1 126 ? 16.924 3.488 18.286 1.00 18.85 124 PRO B O 1
ATOM 2323 N N . ALA B 1 127 ? 18.512 2.376 19.452 1.00 14.64 125 ALA B N 1
ATOM 2324 C CA . ALA B 1 127 ? 18.770 3.428 20.431 1.00 19.88 125 ALA B CA 1
ATOM 2325 C C . ALA B 1 127 ? 18.921 4.789 19.763 1.00 18.80 125 ALA B C 1
ATOM 2326 O O . ALA B 1 127 ? 19.620 4.930 18.755 1.00 16.45 125 ALA B O 1
ATOM 2328 N N . GLY B 1 128 ? 18.265 5.797 20.343 1.00 17.14 126 GLY B N 1
ATOM 2329 C CA . GLY B 1 128 ? 18.301 7.144 19.808 1.00 18.85 126 GLY B CA 1
ATOM 2330 C C . GLY B 1 128 ? 17.200 7.471 18.818 1.00 23.58 126 GLY B C 1
ATOM 2331 O O . GLY B 1 128 ? 17.068 8.644 18.433 1.00 20.78 126 GLY B O 1
ATOM 2332 N N . SER B 1 129 ? 16.413 6.478 18.395 1.00 15.31 127 SER B N 1
ATOM 2333 C CA . SER B 1 129 ? 15.267 6.662 17.516 1.00 16.09 127 SER B CA 1
ATOM 2334 C C . SER B 1 129 ? 13.981 6.339 18.258 1.00 15.74 127 SER B C 1
ATOM 2335 O O . SER B 1 129 ? 13.982 5.815 19.378 1.00 14.62 127 SER B O 1
ATOM 2338 N N . ASN B 1 130 ? 12.873 6.641 17.592 1.00 14.39 128 ASN B N 1
ATOM 2339 C CA . ASN B 1 130 ? 11.542 6.396 18.112 1.00 12.81 128 ASN B CA 1
ATOM 2340 C C . ASN B 1 130 ? 10.701 5.703 17.049 1.00 18.88 128 ASN B C 1
ATOM 2341 O O . ASN B 1 130 ? 11.032 5.670 15.860 1.00 13.74 128 ASN B O 1
ATOM 2346 N N . VAL B 1 131 ? 9.573 5.174 17.484 1.00 17.65 129 VAL B N 1
ATOM 2347 C CA . VAL B 1 131 ? 8.624 4.551 16.580 1.00 13.21 129 VAL B CA 1
ATOM 2348 C C . VAL B 1 131 ? 7.265 5.218 16.792 1.00 10.05 129 VAL B C 1
ATOM 2349 O O . VAL B 1 131 ? 6.921 5.600 17.914 1.00 12.92 129 VAL B O 1
ATOM 2353 N N . MET B 1 132 ? 6.538 5.449 15.703 1.00 11.99 130 MET B N 1
ATOM 2354 C CA . MET B 1 132 ? 5.158 5.924 15.763 1.00 15.70 130 MET B CA 1
ATOM 2355 C C . MET B 1 132 ? 4.269 4.901 15.084 1.00 12.38 130 MET B C 1
ATOM 2356 O O . MET B 1 132 ? 4.395 4.673 13.875 1.00 15.41 130 MET B O 1
ATOM 2361 N N . VAL B 1 133 ? 3.371 4.300 15.853 1.00 10.92 131 VAL B N 1
ATOM 2362 C CA . VAL B 1 133 ? 2.548 3.190 15.388 1.00 12.29 131 VAL B CA 1
ATOM 2363 C C . VAL B 1 133 ? 1.111 3.667 15.275 1.00 12.04 131 VAL B C 1
ATOM 2364 O O . VAL B 1 133 ? 0.572 4.248 16.215 1.00 12.58 131 VAL B O 1
ATOM 2368 N N . ASP B 1 134 ? 0.490 3.425 14.129 1.00 15.30 132 ASP B N 1
ATOM 2369 C CA . ASP B 1 134 ? -0.899 3.807 13.955 1.00 14.26 132 ASP B CA 1
ATOM 2370 C C . ASP B 1 134 ? -1.783 2.836 14.719 1.00 17.10 132 ASP B C 1
ATOM 2371 O O . ASP B 1 134 ? -1.752 1.630 14.454 1.00 20.00 132 ASP B O 1
ATOM 2376 N N . ILE B 1 135 ? -2.564 3.356 15.672 1.00 13.88 133 ILE B N 1
ATOM 2377 C CA . ILE B 1 135 ? -3.522 2.548 16.420 1.00 14.47 133 ILE B CA 1
ATOM 2378 C C . ILE B 1 135 ? -4.873 3.263 16.470 1.00 19.76 133 ILE B C 1
ATOM 2379 O O . ILE B 1 135 ? -5.576 3.214 17.490 1.00 14.89 133 ILE B O 1
ATOM 2384 N N . SER B 1 136 ? -5.259 3.897 15.353 1.00 16.06 134 SER B N 1
ATOM 2385 C CA . SER B 1 136 ? -6.365 4.855 15.364 1.00 14.90 134 SER B CA 1
ATOM 2386 C C . SER B 1 136 ? -7.674 4.190 15.749 1.00 18.74 134 SER B C 1
ATOM 2387 O O . SER B 1 136 ? -8.348 4.615 16.698 1.00 16.68 134 SER B O 1
ATOM 2390 N N . GLN B 1 137 ? -8.053 3.144 15.008 1.00 14.81 135 GLN B N 1
ATOM 2391 C CA . GLN B 1 137 ? -9.357 2.521 15.206 1.00 17.45 135 GLN B CA 1
ATOM 2392 C C . GLN B 1 137 ? -9.488 1.963 16.620 1.00 17.62 135 GLN B C 1
ATOM 2393 O O . GLN B 1 137 ? -10.539 2.106 17.257 1.00 15.63 135 GLN B O 1
ATOM 2399 N N . ALA B 1 138 ? -8.421 1.346 17.138 1.00 16.08 136 ALA B N 1
ATOM 2400 C CA . ALA B 1 138 ? -8.471 0.790 18.491 1.00 18.63 136 ALA B CA 1
ATOM 2401 C C . ALA B 1 138 ? -8.832 1.861 19.517 1.00 16.98 136 ALA B C 1
ATOM 2402 O O . ALA B 1 138 ? -9.705 1.650 20.365 1.00 22.88 136 ALA B O 1
ATOM 2404 N N . VAL B 1 139 ? -8.188 3.028 19.445 1.00 16.49 137 VAL B N 1
ATOM 2405 C CA . VAL B 1 139 ? -8.406 4.055 20.464 1.00 15.57 137 VAL B CA 1
ATOM 2406 C C . VAL B 1 139 ? -9.736 4.784 20.249 1.00 14.83 137 VAL B C 1
ATOM 2407 O O . VAL B 1 139 ? -10.480 5.010 21.206 1.00 13.47 137 VAL B O 1
ATOM 2411 N N . PHE B 1 140 ? -10.055 5.170 19.003 1.00 13.17 138 PHE B N 1
ATOM 2412 C CA . PHE B 1 140 ? -11.378 5.722 18.706 1.00 16.52 138 PHE B CA 1
ATOM 2413 C C . PHE B 1 140 ? -12.505 4.844 19.268 1.00 19.12 138 PHE B C 1
ATOM 2414 O O . PHE B 1 140 ? -13.463 5.353 19.861 1.00 16.45 138 PHE B O 1
ATOM 2422 N N . ASN B 1 141 ? -12.409 3.523 19.101 1.00 15.01 139 ASN B N 1
ATOM 2423 C CA . ASN B 1 141 ? -13.497 2.665 19.554 1.00 17.70 139 ASN B CA 1
ATOM 2424 C C . ASN B 1 141 ? -13.615 2.695 21.073 1.00 20.74 139 ASN B C 1
ATOM 2425 O O . ASN B 1 141 ? -14.728 2.777 21.606 1.00 20.78 139 ASN B O 1
ATOM 2430 N N . GLU B 1 142 ? -12.482 2.640 21.785 1.00 14.30 140 GLU B N 1
ATOM 2431 C CA . GLU B 1 142 ? -12.519 2.756 23.244 1.00 18.42 140 GLU B CA 1
ATOM 2432 C C . GLU B 1 142 ? -13.147 4.072 23.678 1.00 18.41 140 GLU B C 1
ATOM 2433 O O . GLU B 1 142 ? -13.946 4.110 24.621 1.00 18.80 140 GLU B O 1
ATOM 2439 N N . ILE B 1 143 ? -12.810 5.160 22.989 1.00 17.09 141 ILE B N 1
ATOM 2440 C CA . ILE B 1 143 ? -13.315 6.467 23.381 1.00 16.16 141 ILE B CA 1
ATOM 2441 C C . ILE B 1 143 ? -14.811 6.554 23.114 1.00 16.88 141 ILE B C 1
ATOM 2442 O O . ILE B 1 143 ? -15.585 7.008 23.962 1.00 23.28 141 ILE B O 1
ATOM 2447 N N . LYS B 1 144 ? -15.245 6.098 21.941 1.00 19.41 142 LYS B N 1
ATOM 2448 C CA . LYS B 1 144 ? -16.678 6.024 21.676 1.00 18.71 142 LYS B CA 1
ATOM 2449 C C . LYS B 1 144 ? -17.388 5.125 22.686 1.00 21.79 142 LYS B C 1
ATOM 2450 O O . LYS B 1 144 ? -18.541 5.382 23.043 1.00 22.98 142 LYS B O 1
ATOM 2456 N N . ASN B 1 145 ? -16.718 4.088 23.173 1.00 18.39 143 ASN B N 1
ATOM 2457 C CA . ASN B 1 145 ? -17.305 3.230 24.190 1.00 21.98 143 ASN B CA 1
ATOM 2458 C C . ASN B 1 145 ? -17.208 3.806 25.601 1.00 17.25 143 ASN B C 1
ATOM 2459 O O . ASN B 1 145 ? -17.508 3.088 26.550 1.00 21.38 143 ASN B O 1
ATOM 2464 N N . ASN B 1 146 ? -16.792 5.063 25.763 1.00 22.68 144 ASN B N 1
ATOM 2465 C CA . ASN B 1 146 ? -16.712 5.726 27.067 1.00 26.29 144 ASN B CA 1
ATOM 2466 C C . ASN B 1 146 ? -15.704 5.063 27.998 1.00 27.13 144 ASN B C 1
ATOM 2467 O O . ASN B 1 146 ? -15.816 5.184 29.223 1.00 24.38 144 ASN B O 1
ATOM 2472 N N . SER B 1 147 ? -14.732 4.341 27.450 1.00 22.33 145 SER B N 1
ATOM 2473 C CA . SER B 1 147 ? -13.717 3.726 28.290 1.00 21.06 145 SER B CA 1
ATOM 2474 C C . SER B 1 147 ? -12.793 4.802 28.843 1.00 19.79 145 SER B C 1
ATOM 2475 O O . SER B 1 147 ? -12.413 5.743 28.139 1.00 21.21 145 SER B O 1
ATOM 2478 N N . LYS B 1 148 ? -12.450 4.669 30.126 1.00 23.44 146 LYS B N 1
ATOM 2479 C CA . LYS B 1 148 ? -11.688 5.711 30.803 1.00 25.51 146 LYS B CA 1
ATOM 2480 C C . LYS B 1 148 ? -10.193 5.611 30.522 1.00 20.81 146 LYS B C 1
ATOM 2481 O O . LYS B 1 148 ? -9.506 6.636 30.472 1.00 17.89 146 LYS B O 1
ATOM 2487 N N . THR B 1 149 ? -9.669 4.397 30.355 1.00 20.59 147 THR B N 1
ATOM 2488 C CA . THR B 1 149 ? -8.236 4.183 30.223 1.00 20.50 147 THR B CA 1
ATOM 2489 C C . THR B 1 149 ? -7.960 3.101 29.189 1.00 18.65 147 THR B C 1
ATOM 2490 O O . THR B 1 149 ? -8.789 2.221 28.934 1.00 19.63 147 THR B O 1
ATOM 2494 N N . LEU B 1 150 ? -6.753 3.164 28.629 1.00 18.01 148 LEU B N 1
ATOM 2495 C CA . LEU B 1 150 ? -6.271 2.237 27.618 1.00 15.89 148 LEU B CA 1
ATOM 2496 C C . LEU B 1 150 ? -4.979 1.606 28.113 1.00 14.49 148 LEU B C 1
ATOM 2497 O O . LEU B 1 150 ? -4.120 2.295 28.671 1.00 13.53 148 LEU B O 1
ATOM 2502 N N . THR B 1 151 ? -4.846 0.297 27.908 1.00 13.76 149 THR B N 1
ATOM 2503 C CA . THR B 1 151 ? -3.611 -0.428 28.181 1.00 13.37 149 THR B CA 1
ATOM 2504 C C . THR B 1 151 ? -3.118 -1.062 26.892 1.00 11.27 149 THR B C 1
ATOM 2505 O O . THR B 1 151 ? -3.889 -1.724 26.193 1.00 9.44 149 THR B O 1
ATOM 2509 N N . LEU B 1 152 ? -1.837 -0.866 26.592 1.00 11.03 150 LEU B N 1
ATOM 2510 C CA . LEU B 1 152 ? -1.177 -1.549 25.492 1.00 12.10 150 LEU B CA 1
ATOM 2511 C C . LEU B 1 152 ? -0.070 -2.457 26.019 1.00 12.58 150 LEU B C 1
ATOM 2512 O O . LEU B 1 152 ? 0.561 -2.171 27.040 1.00 13.35 150 LEU B O 1
ATOM 2517 N N . HIS B 1 153 ? 0.160 -3.555 25.308 1.00 13.36 151 HIS B N 1
ATOM 2518 C CA . HIS B 1 153 ? 1.173 -4.549 25.651 1.00 11.07 151 HIS B CA 1
ATOM 2519 C C . HIS B 1 153 ? 2.226 -4.548 24.551 1.00 11.33 151 HIS B C 1
ATOM 2520 O O . HIS B 1 153 ? 1.894 -4.694 23.371 1.00 14.69 151 HIS B O 1
ATOM 2527 N N . ILE B 1 154 ? 3.485 -4.348 24.929 1.00 11.84 152 ILE B N 1
ATOM 2528 C CA . ILE B 1 154 ? 4.604 -4.376 23.995 1.00 11.30 152 ILE B CA 1
ATOM 2529 C C . ILE B 1 154 ? 5.373 -5.672 24.214 1.00 13.92 152 ILE B C 1
ATOM 2530 O O . ILE B 1 154 ? 5.769 -5.980 25.345 1.00 12.63 152 ILE B O 1
ATOM 2535 N N . SER B 1 155 ? 5.560 -6.442 23.136 1.00 10.77 153 SER B N 1
ATOM 2536 C CA . SER B 1 155 ? 6.299 -7.698 23.174 1.00 12.56 153 SER B CA 1
ATOM 2537 C C . SER B 1 155 ? 7.092 -7.834 21.889 1.00 11.60 153 SER B C 1
ATOM 2538 O O . SER B 1 155 ? 6.807 -7.168 20.889 1.00 17.02 153 SER B O 1
ATOM 2541 N N . SER B 1 156 ? 8.078 -8.721 21.926 1.00 12.59 154 SER B N 1
ATOM 2542 C CA . SER B 1 156 ? 8.959 -8.999 20.802 1.00 11.57 154 SER B CA 1
ATOM 2543 C C . SER B 1 156 ? 8.593 -10.330 20.160 1.00 13.55 154 SER B C 1
ATOM 2544 O O . SER B 1 156 ? 8.293 -11.302 20.859 1.00 11.56 154 SER B O 1
ATOM 2547 N N . THR B 1 157 ? 8.646 -10.376 18.823 1.00 11.61 155 THR B N 1
ATOM 2548 C CA . THR B 1 157 ? 8.137 -11.529 18.082 1.00 15.47 155 THR B CA 1
ATOM 2549 C C . THR B 1 157 ? 9.138 -12.679 17.987 1.00 12.48 155 THR B C 1
ATOM 2550 O O . THR B 1 157 ? 8.729 -13.824 17.819 1.00 16.56 155 THR B O 1
ATOM 2554 N N . THR B 1 158 ? 10.435 -12.410 18.086 1.00 13.47 156 THR B N 1
ATOM 2555 C CA . THR B 1 158 ? 11.448 -13.375 17.676 1.00 18.18 156 THR B CA 1
ATOM 2556 C C . THR B 1 158 ? 12.640 -13.275 18.610 1.00 18.89 156 THR B C 1
ATOM 2557 O O . THR B 1 158 ? 13.227 -12.198 18.753 1.00 15.53 156 THR B O 1
ATOM 2561 N N . ARG B 1 159 ? 13.000 -14.391 19.241 1.00 20.11 157 ARG B N 1
ATOM 2562 C CA . ARG B 1 159 ? 14.353 -14.522 19.757 1.00 20.04 157 ARG B CA 1
ATOM 2563 C C . ARG B 1 159 ? 15.296 -14.571 18.569 1.00 23.86 157 ARG B C 1
ATOM 2564 O O . ARG B 1 159 ? 15.100 -15.371 17.651 1.00 29.70 157 ARG B O 1
ATOM 2572 N N . GLY B 1 160 ? 16.311 -13.727 18.564 1.00 19.69 158 GLY B N 1
ATOM 2573 C CA . GLY B 1 160 ? 17.156 -13.658 17.387 1.00 29.99 158 GLY B CA 1
ATOM 2574 C C . GLY B 1 160 ? 17.844 -14.982 17.096 1.00 34.90 158 GLY B C 1
ATOM 2575 O O . GLY B 1 160 ? 17.826 -15.930 17.884 1.00 30.28 158 GLY B O 1
ATOM 2576 N N . ALA B 1 161 ? 18.468 -15.043 15.915 1.00 31.36 159 ALA B N 1
ATOM 2577 C CA . ALA B 1 161 ? 19.359 -16.163 15.636 1.00 28.74 159 ALA B CA 1
ATOM 2578 C C . ALA B 1 161 ? 20.515 -16.195 16.628 1.00 29.01 159 ALA B C 1
ATOM 2579 O O . ALA B 1 161 ? 21.011 -17.273 16.971 1.00 33.54 159 ALA B O 1
ATOM 2581 N N . ASP B 1 162 ? 20.936 -15.030 17.119 1.00 28.90 160 ASP B N 1
ATOM 2582 C CA . ASP B 1 162 ? 21.982 -14.917 18.127 1.00 29.93 160 ASP B CA 1
ATOM 2583 C C . ASP B 1 162 ? 21.466 -14.460 19.484 1.00 24.22 160 ASP B C 1
ATOM 2584 O O . ASP B 1 162 ? 22.266 -14.310 20.412 1.00 31.65 160 ASP B O 1
ATOM 2589 N N . GLY B 1 163 ? 20.164 -14.199 19.612 1.00 35.90 161 GLY B N 1
ATOM 2590 C CA . GLY B 1 163 ? 19.574 -13.714 20.847 1.00 27.21 161 GLY B CA 1
ATOM 2591 C C . GLY B 1 163 ? 19.881 -12.279 21.220 1.00 24.42 161 GLY B C 1
ATOM 2592 O O . GLY B 1 163 ? 19.584 -11.879 22.346 1.00 26.98 161 GLY B O 1
ATOM 2593 N N . LYS B 1 164 ? 20.476 -11.486 20.327 1.00 29.75 162 LYS B N 1
ATOM 2594 C CA . LYS B 1 164 ? 20.778 -10.081 20.626 1.00 24.47 162 LYS B CA 1
ATOM 2595 C C . LYS B 1 164 ? 19.613 -9.182 20.204 1.00 22.23 162 LYS B C 1
ATOM 2596 O O . LYS B 1 164 ? 19.757 -8.237 19.418 1.00 21.07 162 LYS B O 1
ATOM 2602 N N . THR B 1 165 ? 18.429 -9.493 20.734 1.00 14.79 163 THR B N 1
ATOM 2603 C CA . THR B 1 165 ? 17.213 -8.847 20.254 1.00 17.99 163 THR B CA 1
ATOM 2604 C C . THR B 1 165 ? 16.511 -8.049 21.346 1.00 16.32 163 THR B C 1
ATOM 2605 O O . THR B 1 165 ? 15.307 -7.799 21.247 1.00 15.29 163 THR B O 1
ATOM 2609 N N . ASP B 1 166 ? 17.234 -7.647 22.385 1.00 16.73 164 ASP B N 1
ATOM 2610 C CA . ASP B 1 166 ? 16.633 -6.872 23.455 1.00 11.66 164 ASP B CA 1
ATOM 2611 C C . ASP B 1 166 ? 16.715 -5.385 23.129 1.00 15.88 164 ASP B C 1
ATOM 2612 O O . ASP B 1 166 ? 17.638 -4.923 22.443 1.00 15.33 164 ASP B O 1
ATOM 2617 N N . ALA B 1 167 ? 15.731 -4.641 23.635 1.00 12.36 165 ALA B N 1
ATOM 2618 C CA . ALA B 1 167 ? 15.673 -3.193 23.516 1.00 12.06 165 ALA B CA 1
ATOM 2619 C C . ALA B 1 167 ? 14.915 -2.655 24.718 1.00 13.92 165 ALA B C 1
ATOM 2620 O O . ALA B 1 167 ? 14.107 -3.363 25.326 1.00 15.28 165 ALA B O 1
ATOM 2622 N N . GLN B 1 168 ? 15.190 -1.403 25.067 1.00 11.10 166 GLN B N 1
ATOM 2623 C CA . GLN B 1 168 ? 14.531 -0.760 26.194 1.00 15.37 166 GLN B CA 1
ATOM 2624 C C . GLN B 1 168 ? 14.014 0.595 25.744 1.00 10.91 166 GLN B C 1
ATOM 2625 O O . GLN B 1 168 ? 14.742 1.361 25.108 1.00 13.41 166 GLN B O 1
ATOM 2631 N N . PHE B 1 169 ? 12.759 0.874 26.057 1.00 9.93 167 PHE B N 1
ATOM 2632 C CA . PHE B 1 169 ? 12.159 2.172 25.791 1.00 12.27 167 PHE B CA 1
ATOM 2633 C C . PHE B 1 169 ? 12.197 3.032 27.049 1.00 12.89 167 PHE B C 1
ATOM 2634 O O . PHE B 1 169 ? 12.170 2.525 28.176 1.00 14.59 167 PHE B O 1
ATOM 2642 N N . TYR B 1 170 ? 12.300 4.339 26.845 1.00 11.93 168 TYR B N 1
ATOM 2643 C CA . TYR B 1 170 ? 12.201 5.254 27.967 1.00 15.84 168 TYR B CA 1
ATOM 2644 C C . TYR B 1 170 ? 10.851 5.062 28.637 1.00 15.97 168 TYR B C 1
ATOM 2645 O O . TYR B 1 170 ? 9.830 4.939 27.963 1.00 16.79 168 TYR B O 1
ATOM 2654 N N . SER B 1 171 ? 10.855 4.980 29.962 1.00 13.12 169 SER B N 1
ATOM 2655 C CA . SER B 1 171 ? 9.618 4.940 30.712 1.00 12.70 169 SER B CA 1
ATOM 2656 C C . SER B 1 171 ? 9.241 6.357 31.136 1.00 13.15 169 SER B C 1
ATOM 2657 O O . SER B 1 171 ? 9.977 7.318 30.907 1.00 13.97 169 SER B O 1
ATOM 2660 N N . LYS B 1 172 ? 8.087 6.491 31.786 1.00 12.97 170 LYS B N 1
ATOM 2661 C CA . LYS B 1 172 ? 7.680 7.797 32.288 1.00 13.38 170 LYS B CA 1
ATOM 2662 C C . LYS B 1 172 ? 8.531 8.255 33.469 1.00 16.72 170 LYS B C 1
ATOM 2663 O O . LYS B 1 172 ? 8.531 9.449 33.793 1.00 18.03 170 LYS B O 1
ATOM 2669 N N . GLU B 1 173 ? 9.274 7.349 34.097 1.00 13.19 171 GLU B N 1
ATOM 2670 C CA . GLU B 1 173 ? 10.254 7.722 35.108 1.00 16.15 171 GLU B CA 1
ATOM 2671 C C . GLU B 1 173 ? 11.609 8.106 34.518 1.00 20.42 171 GLU B C 1
ATOM 2672 O O . GLU B 1 173 ? 12.523 8.433 35.283 1.00 15.65 171 GLU B O 1
ATOM 2678 N N . GLY B 1 174 ? 11.770 8.037 33.192 1.00 19.08 172 GLY B N 1
ATOM 2679 C CA . GLY B 1 174 ? 12.964 8.571 32.564 1.00 14.33 172 GLY B CA 1
ATOM 2680 C C . GLY B 1 174 ? 13.072 10.068 32.764 1.00 19.43 172 GLY B C 1
ATOM 2681 O O . GLY B 1 174 ? 12.098 10.754 33.092 1.00 17.77 172 GLY B O 1
ATOM 2682 N N . SER B 1 175 ? 14.289 10.584 32.579 1.00 23.79 173 SER B N 1
ATOM 2683 C CA . SER B 1 175 ? 14.554 11.971 32.943 1.00 18.34 173 SER B CA 1
ATOM 2684 C C . SER B 1 175 ? 13.994 12.969 31.936 1.00 19.51 173 SER B C 1
ATOM 2685 O O . SER B 1 175 ? 13.728 14.112 32.318 1.00 19.93 173 SER B O 1
ATOM 2688 N N . ASP B 1 176 ? 13.796 12.561 30.672 1.00 20.77 174 ASP B N 1
ATOM 2689 C CA . ASP B 1 176 ? 13.209 13.410 29.640 1.00 15.40 174 ASP B CA 1
ATOM 2690 C C . ASP B 1 176 ? 11.736 13.055 29.477 1.00 20.54 174 ASP B C 1
ATOM 2691 O O . ASP B 1 176 ? 11.419 12.000 28.898 1.00 16.61 174 ASP B O 1
ATOM 2696 N N . PRO B 1 177 ? 10.807 13.888 29.951 1.00 15.89 175 PRO B N 1
ATOM 2697 C CA . PRO B 1 177 ? 9.386 13.534 29.829 1.00 15.58 175 PRO B CA 1
ATOM 2698 C C . PRO B 1 177 ? 8.904 13.530 28.394 1.00 20.07 175 PRO B C 1
ATOM 2699 O O . PRO B 1 177 ? 7.853 12.940 28.109 1.00 19.05 175 PRO B O 1
ATOM 2703 N N . LEU B 1 178 ? 9.642 14.175 27.486 1.00 16.64 176 LEU B N 1
ATOM 2704 C CA . LEU B 1 178 ? 9.299 14.168 26.071 1.00 20.96 176 LEU B CA 1
ATOM 2705 C C . LEU B 1 178 ? 9.602 12.836 25.401 1.00 15.62 176 LEU B C 1
ATOM 2706 O O . LEU B 1 178 ? 9.115 12.610 24.290 1.00 16.96 176 LEU B O 1
ATOM 2711 N N . LYS B 1 179 ? 10.375 11.958 26.044 1.00 13.18 177 LYS B N 1
ATOM 2712 C CA . LYS B 1 179 ? 10.665 10.621 25.531 1.00 17.01 177 LYS B CA 1
ATOM 2713 C C . LYS B 1 179 ? 9.808 9.533 26.161 1.00 18.24 177 LYS B C 1
ATOM 2714 O O . LYS B 1 179 ? 10.020 8.352 25.860 1.00 16.00 177 LYS B O 1
ATOM 2720 N N . ALA B 1 180 ? 8.871 9.889 27.040 1.00 15.71 178 ALA B N 1
ATOM 2721 C CA . ALA B 1 180 ? 8.084 8.885 27.736 1.00 17.04 178 ALA B CA 1
ATOM 2722 C C . ALA B 1 180 ? 7.069 8.274 26.774 1.00 15.88 178 ALA B C 1
ATOM 2723 O O . ALA B 1 180 ? 6.786 8.842 25.719 1.00 14.15 178 ALA B O 1
ATOM 2725 N N . PRO B 1 181 ? 6.524 7.106 27.098 1.00 16.95 179 PRO B N 1
ATOM 2726 C CA . PRO B 1 181 ? 5.457 6.557 26.256 1.00 14.87 179 PRO B CA 1
ATOM 2727 C C . PRO B 1 181 ? 4.283 7.520 26.181 1.00 16.39 179 PRO B C 1
ATOM 2728 O O . PRO B 1 181 ? 3.889 8.131 27.179 1.00 16.22 179 PRO B O 1
ATOM 2732 N N . GLN B 1 182 ? 3.741 7.680 24.976 1.00 16.53 180 GLN B N 1
ATOM 2733 C CA . GLN B 1 182 ? 2.713 8.690 24.782 1.00 15.13 180 GLN B CA 1
ATOM 2734 C C . GLN B 1 182 ? 1.840 8.349 23.585 1.00 16.91 180 GLN B C 1
ATOM 2735 O O . GLN B 1 182 ? 2.310 7.774 22.606 1.00 17.59 180 GLN B O 1
ATOM 2741 N N . LEU B 1 183 ? 0.556 8.665 23.695 1.00 17.57 181 LEU B N 1
ATOM 2742 C CA . LEU B 1 183 ? -0.305 8.679 22.526 1.00 15.18 181 LEU B CA 1
ATOM 2743 C C . LEU B 1 183 ? -0.165 10.011 21.821 1.00 19.78 181 LEU B C 1
ATOM 2744 O O . LEU B 1 183 ? -0.181 11.073 22.459 1.00 16.57 181 LEU B O 1
ATOM 2749 N N . MET B 1 184 ? -0.030 9.955 20.508 1.00 14.17 182 MET B N 1
ATOM 2750 C CA . MET B 1 184 ? 0.073 11.157 19.704 1.00 12.29 182 MET B CA 1
ATOM 2751 C C . MET B 1 184 ? -1.252 11.293 18.972 1.00 11.21 182 MET B C 1
ATOM 2752 O O . MET B 1 184 ? -1.581 10.475 18.112 1.00 15.42 182 MET B O 1
ATOM 2757 N N . LEU B 1 185 ? -2.035 12.289 19.353 1.00 13.39 183 LEU B N 1
ATOM 2758 C CA . LEU B 1 185 ? -3.330 12.523 18.736 1.00 17.80 183 LEU B CA 1
ATOM 2759 C C . LEU B 1 185 ? -3.132 13.509 17.593 1.00 14.08 183 LEU B C 1
ATOM 2760 O O . LEU B 1 185 ? -2.713 14.650 17.817 1.00 14.92 183 LEU B O 1
ATOM 2765 N N . GLN B 1 186 ? -3.406 13.064 16.368 1.00 16.71 184 GLN B N 1
ATOM 2766 C CA . GLN B 1 186 ? -3.106 13.844 15.168 1.00 15.53 184 GLN B CA 1
ATOM 2767 C C . GLN B 1 186 ? -4.321 14.684 14.781 1.00 17.88 184 GLN B C 1
ATOM 2768 O O . GLN B 1 186 ? -5.352 14.138 14.371 1.00 20.28 184 GLN B O 1
ATOM 2774 N N . GLU B 1 187 ? -4.194 16.010 14.878 1.00 15.95 185 GLU B N 1
ATOM 2775 C CA . GLU B 1 187 ? -5.316 16.892 14.561 1.00 22.81 185 GLU B CA 1
ATOM 2776 C C . GLU B 1 187 ? -5.690 16.813 13.081 1.00 25.23 185 GLU B C 1
ATOM 2777 O O . GLU B 1 187 ? -4.823 16.713 12.210 1.00 26.16 185 GLU B O 1
ATOM 2783 N N . LYS B 1 188 ? -6.993 16.865 12.803 1.00 22.32 186 LYS B N 1
ATOM 2784 C CA . LYS B 1 188 ? -7.496 16.949 11.429 1.00 24.12 186 LYS B CA 1
ATOM 2785 C C . LYS B 1 188 ? -6.826 18.105 10.704 1.00 25.02 186 LYS B C 1
ATOM 2786 O O . LYS B 1 188 ? -6.747 19.208 11.252 1.00 23.34 186 LYS B O 1
#

InterPro domains:
  IPR003159 Polysaccharide lyase family 8, central domain [PF02278] (364-623)
  IPR004103 Polysaccharide lyase family 8, C-terminal [PF02884] (630-699)
  IPR008929 Chondroitin AC/alginate lyase [G3DSA:1.50.10.100] (46-363)
  IPR008929 Chondroitin AC/alginate lyase [SSF48230] (60-374)
  IPR011013 Galactose mutarotase-like domain superfamily [SSF74650] (363-622)
  IPR011071 Polysaccharide lyase family 8-like, C-terminal [G3DSA:2.60.220.10] (622-730)
  IPR011071 Polysaccharide lyase family 8-like, C-terminal [SSF49863] (629-730)
  IPR012970 Polysaccharide lyase 8, N-terminal alpha-helical [PF08124] (64-348)
  IPR014718 Glycoside hydrolase-type carbohydrate-binding [G3DSA:2.70.98.10] (364-621)
  IPR026444 Secretion system, C-terminal sorting domain [PF18962] (1114-1176)
  IPR026444 Secretion system, C-terminal sorting domain [TIGR04183] (1115-1176)
  IPR038970 Polysaccharide lyase 8 [PTHR38481] (47-701)
  IPR055372 Carbohydrate-binding module family 96 [PF24517] (745-914)
  IPR055372 Carbohydrate-binding module family 96 [PF24517] (924-1091)

Radius of gyration: 20.16 Å; Cα contacts (8 Å, |Δi|>4): 1040; chains: 2; bounding box: 42×40×59 Å

Nearest PDB structures (foldseek):
  8wab-assembly1_A  TM=1.003E+00  e=5.015E-35  Dysgonomonas sp. HDW5A
  4ycg-assembly1_A  TM=6.208E-01  e=1.035E-05  Mus musculus
  6sf2-assembly1_F  TM=5.401E-01  e=2.530E-04  Homo sapiens
  4z14-assembly1_D  TM=4.621E-01  e=2.319E-02  Coreopsis grandiflora
  4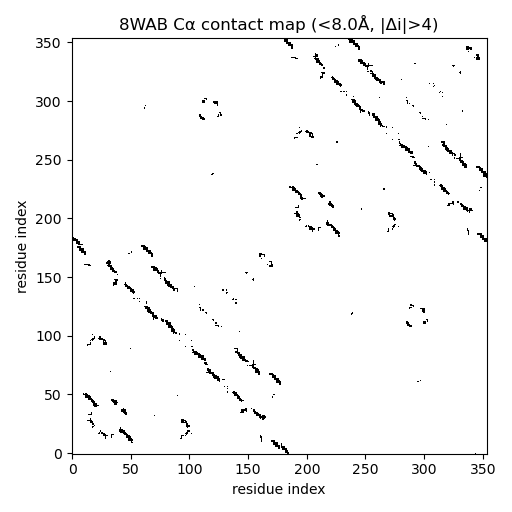z14-assembly5_C  TM=4.582E-01  e=2.589E-02  Coreopsis grandiflora

Solvent-accessible surface area: 14918 Å² total; per-residue (Å²): 124,142,70,69,10,86,5,118,43,27,82,6,82,32,1,0,25,0,32,8,42,143,85,13,116,50,53,45,2,114,25,81,20,0,15,0,21,95,26,41,134,10,120,17,39,32,0,2,0,12,0,46,4,89,154,24,77,47,97,109,16,68,1,0,0,0,0,0,54,1,23,63,33,54,106,4,14,127,53,6,37,1,36,1,2,36,0,59,55,39,127,20,31,22,170,63,2,17,40,94,83,90,9,118,57,79,70,56,17,0,18,5,25,5,4,53,50,76,34,12,0,2,2,6,0,4,39,16,0,23,46,27,26,142,114,118,28,113,29,1,0,0,17,0,17,6,45,60,106,13,104,72,8,86,0,36,1,47,0,53,0,70,59,9,109,44,90,117,70,5,0,6,0,23,3,12,58,140,144,76,22,130,1,55,16,24,73,6,83,32,1,0,26,0,30,8,41,145,91,10,117,54,52,43,8,116,26,91,25,1,20,0,26,93,32,36,139,11,117,23,41,29,0,2,0,12,0,44,5,102,136,19,75,50,98,96,10,64,0,0,0,0,0,1,42,1,28,73,29,51,121,18,12,127,66,6,42,1,38,1,2,36,0,58,64,34,128,18,39,15,168,57,0,18,41,97,84,85,9,124,52,79,79,55,4,0,20,5,17,4,5,48,52,77,38,7,1,2,5,5,1,5,42,23,0,24,62,29,23,117,113,129,34,140,33,0,0,0,18,0,17,8,40,58,114,5,108,70,7,93,0,29,0,45,0,69,0,75,58,14,119,54,88,99,74,3,0,8,0,14,1,10,43,162

Foldseek 3Di:
DDDDWDWDKFFFPWKWKAFFDPRQQPAGRLPQKQKAADDDGRGGMKMKTKTFLPPDDLVFFDWKKKKWAFAAAFDPLQQKKKWKFWFPDPPDGRRGDYNVRHGDTPGTQDIGGDDGHRDMDIGTNGCVSVVCVVVVNRMTMIMIYIDDCGDVNRNMTITGDCNHDDNVNHIIMIGTGD/DDWDWDKFFFPWKFKAFFDPRQQPAGRQPQKQKAFDDDGRGGMKMKTKTFLPPDDCVFFDWKKKKWAWAAAFDVLQQKKKWKFWFPDPPDGNGGDYNVRHGDTPGTQDIGGDDGHPDMDIGTNGVVSVVCVVVVNGMTMIMIHIDDCGPVNRNMTITGDCSHPDNVNHIIMIGIGD

B-factor: mean 19.58, std 7.33, range [2.7, 54.15]

Sequence (354 aa):
EYVSVKYKSVYAIEDSWVRDGDYANTNYGTANTLVVKKDGDGYNREAYIKFDLQNIDITKYQNIFLALYVANSNTSIHDTQWNIGYVADNTWSEKSITWNNRPVTTNTIATVSTVPAGSNVMVDISQAVFNEIKNNSKTLTLHISSTTRGADGKTDAQFYSKEGSDPLKAPQLMLQEKVSVKYKSVYAIEDSWVRDGDYANTNYGTANTLVVKKDGDGYNREAYIKFDLQNIDITKYQNIFLALYVANSNTSIHDTQWNIGYVADNTWSEKSITWNNRPVTTNTIATVSTVPAGSNVMVDISQAVFNEIKNNSKTLTLHISSTTRGADGKTDAQFYSKEGSDPLKAPQLMLQEK

Secondary structure (DSSP, 8-state):
-EEEEEEEEEE-SEEEEEE-GGGTT---TT-SEEEEB--STT--EEEEEEEE-TT--GGGEEEEEEEEEEEEE-TTGGG-EEEEEEE------TTT--GGGPPPP-EEEEEEE---TT-EEEEE-HHHHHHHHHTT--EEEEEEEES---SSS---EEEEPTTSS-GGGS-EEEEEE-/-EEEEEEEE-SEEEEEE-GGGTT---TT-SEEEEB--STT--EEEEEEEE-TT--GGGEEEEEEEEEEEEE-TTGGG-EEEEEEE------TTT--GGGPPPP-EEEEEEE---TT-EEEEE-HHHHHHHHHTT-SEEEEEEEES---SSS---EEEE-TTSS-GGGS-EEEEEE-

Organism: NCBI:txid2714926